Protein AF-A0A914MMH9-F1 (afdb_monomer)

Radius of gyration: 20.96 Å; Cα contacts (8 Å, |Δi|>4): 509; chains: 1; bounding box: 53×46×59 Å

Foldseek 3Di:
DEFFDFALQCVVVVQVVCVVLVNNDLLVAQAYEQQDQDRGRCHVLLVNVNHDYHYQVPLPPPCSCVVRVDDPQWDWDWFAKLHNTGIKIKGKDAPVRPPDPPADDVVLVPDPDRIFIEIETELLPAEPCCQVDQVVSNQSIPHLLRSLVVNVVDLVRHQWYRYNHYHIDGCVVVVPDPPGGPSDDHDDPVNDDPDDDPDDDDDDDDPDDDQDDDPPDRAAEDEFPFASVCNVVSQVVQVVVVHALCNHAEYEYPARDRGGNHCNSSNQQYFYHHPQKTDHRDPDIDRPSHDD

Solvent-accessible surface area (backbone atoms only — not comparable to full-atom values): 16706 Å² total; per-residue (Å²): 102,45,74,41,44,38,32,44,70,41,59,69,58,54,52,51,54,35,41,78,71,72,47,80,54,71,82,72,36,54,29,38,33,35,26,42,67,45,58,55,30,39,14,32,50,54,78,46,76,81,23,52,78,44,39,54,84,52,70,79,43,94,56,34,64,73,78,64,63,62,56,91,49,50,49,77,49,76,45,39,9,41,45,94,36,32,23,30,44,38,37,56,40,44,73,91,67,74,80,68,81,89,80,61,67,68,78,76,68,70,56,93,64,60,66,47,29,37,30,39,36,31,61,60,35,45,34,69,68,50,42,78,44,51,68,68,60,45,52,49,23,74,34,46,61,41,25,20,46,44,40,52,56,49,61,75,66,39,41,28,41,32,32,53,43,71,60,60,45,65,63,75,67,60,81,81,47,101,76,65,75,43,50,70,76,73,73,52,91,88,58,76,71,86,81,76,85,81,82,79,85,80,79,93,76,84,94,72,90,82,84,71,81,53,94,94,53,95,71,38,71,46,76,42,47,29,24,55,89,39,43,69,58,53,53,50,57,34,47,77,73,77,40,51,52,69,66,30,43,32,37,38,26,89,48,68,46,62,65,24,45,15,40,48,45,64,34,69,57,20,37,35,36,46,69,57,23,38,38,40,66,56,96,51,64,48,76,40,55,56,82,127

Nearest PDB structures (foldseek):
  4v0h-assembly1_C  TM=7.980E-01  e=1.382E-07  Homo sapiens
  4v0h-assembly4_D  TM=7.991E-01  e=3.978E-07  Homo sapiens
  1ztc-assembly1_C  TM=6.502E-01  e=2.721E-04  Thermotoga maritima
  6dn4-assembly1_A  TM=8.397E-01  e=1.643E-01  Cronobacter sakazakii
  3vqz-assembly1_A  TM=5.474E-01  e=1.367E-02  Serratia marcescens

Sequence (292 aa):
MIVDCASPFEKEQILKALQLNGVNDLSQITHLVITHWHIDHCGLINLFKNAKLITPENINLKDFNQIFEIPKNINFNKYSGHSCGDLIVCINLNKNNLNISGLVDKKYFLKEKENFNILICGDIFEFENDWLGEEIWKSSSLLPDRQSIARWLCWNKSDFIIPGHGPGFSILDKEYTSQGPVFGKIFFESDKIPISPQKSKIEIKELLQFNVSIKEKHLLSILNTGGIEQRNCLIKALNSENLSPSSINFVIISCSEEHFCGNLADFPTSTIFMCTDIAVPGPFYATFDHCV

Structure (mmCIF, N/CA/C/O backbone):
data_AF-A0A914MMH9-F1
#
_entry.id   AF-A0A914MMH9-F1
#
loop_
_atom_site.group_PDB
_atom_site.id
_atom_site.type_symbol
_atom_site.label_atom_id
_atom_site.label_alt_id
_atom_site.label_comp_id
_atom_site.label_asym_id
_atom_site.label_entity_id
_atom_site.label_seq_id
_atom_site.pdbx_PDB_ins_code
_atom_site.Cartn_x
_atom_site.Cartn_y
_atom_site.Cartn_z
_atom_site.occupancy
_atom_site.B_iso_or_equiv
_atom_site.auth_seq_id
_atom_site.auth_comp_id
_atom_site.auth_asym_id
_atom_site.auth_atom_id
_atom_site.pdbx_PDB_model_num
ATOM 1 N N . MET A 1 1 ? -3.178 13.243 0.408 1.00 91.62 1 MET A N 1
ATOM 2 C CA . MET A 1 1 ? -2.495 12.018 0.867 1.00 91.62 1 MET A CA 1
ATOM 3 C C . MET A 1 1 ? -3.220 10.848 0.245 1.00 91.62 1 MET A C 1
ATOM 5 O O . MET A 1 1 ? -4.443 10.896 0.195 1.00 91.62 1 MET A O 1
ATOM 9 N N . ILE A 1 2 ? -2.480 9.861 -0.237 1.00 95.12 2 ILE A N 1
ATOM 10 C CA . ILE A 1 2 ? -3.001 8.560 -0.654 1.00 95.12 2 ILE A CA 1
ATOM 11 C C . ILE A 1 2 ? -2.350 7.487 0.229 1.00 95.12 2 ILE A C 1
ATOM 13 O O . ILE A 1 2 ? -1.221 7.686 0.686 1.00 95.12 2 ILE A O 1
ATOM 17 N N . VAL A 1 3 ? -3.082 6.418 0.529 1.00 97.25 3 VAL A N 1
ATOM 18 C CA . VAL A 1 3 ? -2.605 5.275 1.316 1.00 97.25 3 VAL A CA 1
ATOM 19 C C . VAL A 1 3 ? -2.716 4.051 0.424 1.00 97.25 3 VAL A C 1
ATOM 21 O O . VAL A 1 3 ? -3.794 3.802 -0.110 1.00 97.25 3 VAL A O 1
ATOM 24 N N . ASP A 1 4 ? -1.592 3.366 0.252 1.00 97.19 4 ASP A N 1
ATOM 25 C CA . ASP A 1 4 ? -1.331 2.338 -0.747 1.00 97.19 4 ASP A CA 1
ATOM 26 C C . ASP A 1 4 ? -1.560 2.814 -2.188 1.00 97.19 4 ASP A C 1
ATOM 28 O O . ASP A 1 4 ? -2.003 3.936 -2.462 1.00 97.19 4 ASP A O 1
ATOM 32 N N . CYS A 1 5 ? -1.135 1.997 -3.146 1.00 94.94 5 CYS A N 1
ATOM 33 C CA . CYS A 1 5 ? -1.135 2.373 -4.553 1.00 94.94 5 CYS A CA 1
ATOM 34 C C . CYS A 1 5 ? -1.420 1.221 -5.518 1.00 94.94 5 CYS A C 1
ATOM 36 O O . CYS A 1 5 ? -1.030 1.323 -6.676 1.00 94.94 5 CYS A O 1
ATOM 38 N N . ALA A 1 6 ? -2.163 0.202 -5.082 1.00 92.44 6 ALA A N 1
ATOM 39 C CA . ALA A 1 6 ? -2.617 -0.912 -5.919 1.00 92.44 6 ALA A CA 1
ATOM 40 C C . ALA A 1 6 ? -1.467 -1.731 -6.544 1.00 92.44 6 ALA A C 1
ATOM 42 O O . ALA A 1 6 ? -0.278 -1.453 -6.342 1.00 92.44 6 ALA A O 1
ATOM 43 N N . SER A 1 7 ? -1.821 -2.746 -7.333 1.00 92.69 7 SER A N 1
ATOM 44 C CA . SER A 1 7 ? -0.844 -3.547 -8.068 1.00 92.69 7 SER A CA 1
ATOM 45 C C . SER A 1 7 ? -0.256 -2.797 -9.278 1.00 92.69 7 SER A C 1
ATOM 47 O O . SER A 1 7 ? -0.863 -1.850 -9.797 1.00 92.69 7 SER A O 1
ATOM 49 N N . PRO A 1 8 ? 0.895 -3.243 -9.826 1.00 93.50 8 PRO A N 1
ATOM 50 C CA . PRO A 1 8 ? 1.538 -2.610 -10.984 1.00 93.50 8 PRO A CA 1
ATOM 51 C C . PRO A 1 8 ? 0.660 -2.542 -12.244 1.00 93.50 8 PRO A C 1
ATOM 53 O O . PRO A 1 8 ? 0.941 -1.761 -13.156 1.00 93.50 8 PRO A O 1
ATOM 56 N N . PHE A 1 9 ? -0.399 -3.355 -12.309 1.00 93.69 9 PHE A N 1
ATOM 57 C CA . PHE A 1 9 ? -1.292 -3.478 -13.462 1.00 93.69 9 PHE A CA 1
ATOM 58 C C . PHE A 1 9 ? -2.604 -2.696 -13.307 1.00 93.69 9 PHE A C 1
ATOM 60 O O . PHE A 1 9 ? -3.434 -2.708 -14.217 1.00 93.69 9 PHE A O 1
ATOM 67 N N . GLU A 1 10 ? -2.783 -1.968 -12.200 1.00 92.25 10 GLU A N 1
ATOM 68 C CA . GLU A 1 10 ? -4.038 -1.282 -11.857 1.00 92.25 10 GLU A CA 1
ATOM 69 C C . GLU A 1 10 ? -3.990 0.242 -12.020 1.00 92.25 10 GLU A C 1
ATOM 71 O O . GLU A 1 10 ? -4.773 1.001 -11.437 1.00 92.25 10 GLU A O 1
ATOM 76 N N . LYS A 1 11 ? -3.066 0.718 -12.857 1.00 93.50 11 LYS A N 1
ATOM 77 C CA . LYS A 1 11 ? -2.853 2.148 -13.094 1.00 93.50 11 LYS A CA 1
ATOM 78 C C . LYS A 1 11 ? -4.119 2.878 -13.545 1.00 93.50 11 LYS A C 1
ATOM 80 O O . LYS A 1 11 ? -4.405 3.973 -13.068 1.00 93.50 11 LYS A O 1
ATOM 85 N N . GLU A 1 12 ? -4.885 2.305 -14.464 1.00 9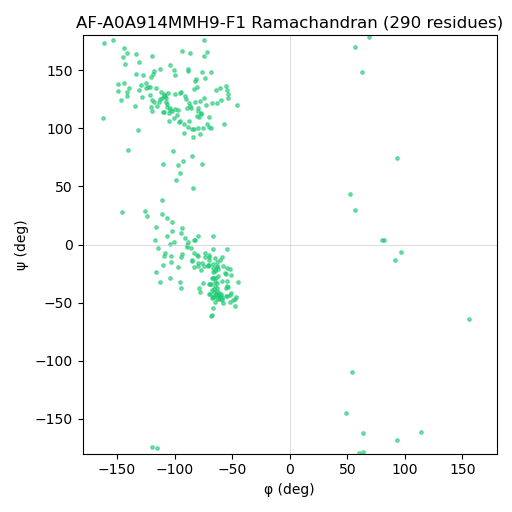3.50 12 GLU A N 1
ATOM 86 C CA . GLU A 1 12 ? -6.085 2.973 -14.981 1.00 93.50 12 GLU A CA 1
ATOM 87 C C . GLU A 1 12 ? -7.200 3.035 -13.924 1.00 93.50 12 GLU A C 1
ATOM 89 O O . GLU A 1 12 ? -7.938 4.018 -13.841 1.00 93.50 12 GLU A O 1
ATOM 94 N N . GLN A 1 13 ? -7.292 2.017 -13.067 1.00 92.44 13 GLN A N 1
ATOM 95 C CA . GLN A 1 13 ? -8.252 1.923 -11.973 1.00 92.44 13 GLN A CA 1
ATOM 96 C C . GLN A 1 13 ? -7.983 3.012 -10.933 1.00 92.44 13 GLN A C 1
ATOM 98 O O . GLN A 1 13 ? -8.903 3.763 -10.596 1.00 92.44 13 GLN A O 1
ATOM 103 N N . ILE A 1 14 ? -6.729 3.156 -10.482 1.00 93.44 14 ILE A N 1
ATOM 104 C CA . ILE A 1 14 ? -6.368 4.184 -9.497 1.00 93.44 14 ILE A CA 1
ATOM 105 C C . ILE A 1 14 ? -6.544 5.596 -10.070 1.00 93.44 14 ILE A C 1
ATOM 107 O O . ILE A 1 14 ? -7.099 6.463 -9.397 1.00 93.44 14 ILE A O 1
ATOM 111 N N . LEU A 1 15 ? -6.171 5.830 -11.336 1.00 95.19 15 LEU A N 1
ATOM 112 C CA . LEU A 1 15 ? -6.350 7.131 -11.992 1.00 95.19 15 LEU A CA 1
ATOM 113 C C . LEU A 1 15 ? -7.829 7.506 -12.116 1.00 95.19 15 LEU A C 1
ATOM 115 O O . LEU A 1 15 ? -8.215 8.634 -11.804 1.00 95.19 15 LEU A O 1
ATOM 119 N N . LYS A 1 16 ? -8.677 6.550 -12.504 1.00 94.62 16 LYS A N 1
ATOM 120 C CA . LYS A 1 16 ? -10.126 6.750 -12.567 1.00 94.62 16 LYS A CA 1
ATOM 121 C C . LYS A 1 16 ? -10.719 7.025 -11.183 1.00 94.62 16 LYS A C 1
ATOM 123 O O . LYS A 1 16 ? -11.559 7.914 -11.052 1.00 94.62 16 LYS A O 1
ATOM 128 N N . ALA A 1 17 ? -10.290 6.296 -10.152 1.00 91.31 17 ALA A N 1
ATOM 129 C CA . ALA A 1 17 ? -10.750 6.507 -8.781 1.00 91.31 17 ALA A CA 1
ATOM 130 C C . ALA A 1 17 ? -10.359 7.898 -8.253 1.00 91.31 17 ALA A C 1
ATOM 132 O O . ALA A 1 17 ? -11.191 8.587 -7.660 1.00 91.31 17 ALA A O 1
ATOM 133 N N . LEU A 1 18 ? -9.132 8.348 -8.524 1.00 93.00 18 LEU A N 1
ATOM 134 C CA . LEU A 1 18 ? -8.667 9.695 -8.185 1.00 93.00 18 LEU A CA 1
ATOM 135 C C . LEU A 1 18 ? -9.500 10.771 -8.889 1.00 93.00 18 LEU A C 1
ATOM 137 O O . LEU A 1 18 ? -9.995 11.689 -8.231 1.00 93.00 18 LEU A O 1
ATOM 141 N N . GLN A 1 19 ? -9.746 10.611 -10.191 1.00 92.50 19 GLN A N 1
ATOM 142 C CA . GLN A 1 19 ? -10.566 11.540 -10.967 1.00 92.50 19 GLN A CA 1
ATOM 143 C C . GLN A 1 19 ? -11.998 11.644 -10.422 1.00 92.50 19 GLN A C 1
ATOM 145 O O . GLN A 1 19 ? -12.522 12.749 -10.271 1.00 92.50 19 GLN A O 1
ATOM 150 N N . LEU A 1 20 ? -12.626 10.511 -10.085 1.00 90.44 20 LEU A N 1
ATOM 151 C CA . LEU A 1 20 ? -13.968 10.475 -9.486 1.00 90.44 20 LEU A CA 1
ATOM 152 C C . LEU A 1 20 ? -14.029 11.182 -8.125 1.00 90.44 20 LEU A C 1
ATOM 154 O O . LEU A 1 20 ? -15.077 11.708 -7.756 1.00 90.44 20 LEU A O 1
ATOM 158 N N . ASN A 1 21 ? -12.906 11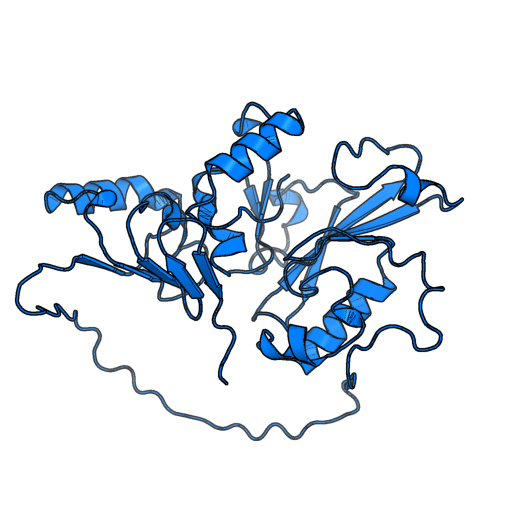.242 -7.410 1.00 86.50 21 ASN A N 1
ATOM 159 C CA . ASN A 1 21 ? -12.757 11.972 -6.152 1.00 86.50 21 ASN A CA 1
ATOM 160 C C . ASN A 1 21 ? -12.224 13.407 -6.342 1.00 86.50 21 ASN A C 1
ATOM 162 O O . ASN A 1 21 ? -11.827 14.056 -5.376 1.00 86.50 21 ASN A O 1
ATOM 166 N N . GLY A 1 22 ? -12.228 13.926 -7.575 1.00 89.88 22 GLY A N 1
ATOM 167 C CA . GLY A 1 22 ? -11.852 15.306 -7.892 1.00 89.88 22 GLY A CA 1
ATOM 168 C C . GLY A 1 22 ? -10.347 15.561 -8.015 1.00 89.88 22 GLY A C 1
ATOM 169 O O . GLY A 1 22 ? -9.950 16.702 -8.259 1.00 89.88 22 GLY A O 1
ATOM 170 N N . VAL A 1 23 ? -9.508 14.529 -7.901 1.00 91.62 23 VAL A N 1
ATOM 171 C CA . VAL A 1 23 ? -8.050 14.625 -8.059 1.00 91.62 23 VAL A CA 1
ATOM 172 C C . VAL A 1 23 ? -7.694 14.353 -9.520 1.00 91.62 23 VAL A C 1
ATOM 174 O O . VAL A 1 23 ? -7.586 13.207 -9.947 1.00 91.62 23 VAL A O 1
ATOM 177 N N . ASN A 1 24 ? -7.542 15.422 -10.305 1.00 90.38 24 ASN A N 1
ATOM 178 C CA . ASN A 1 24 ? -7.218 15.337 -11.738 1.00 90.38 24 ASN A CA 1
ATOM 179 C C . ASN A 1 24 ? -5.717 15.501 -12.028 1.00 90.38 24 ASN A C 1
ATOM 181 O O . ASN A 1 24 ? -5.253 15.121 -13.099 1.00 90.38 24 ASN A O 1
ATOM 185 N N . ASP A 1 25 ? -4.964 16.078 -11.089 1.00 93.69 25 ASP A N 1
ATOM 186 C CA . ASP A 1 25 ? -3.519 16.270 -11.192 1.00 93.69 25 ASP A CA 1
ATOM 187 C C . ASP A 1 25 ? -2.829 15.537 -10.037 1.00 93.69 25 ASP A C 1
ATOM 189 O O . ASP A 1 25 ? -3.032 15.861 -8.866 1.00 93.69 25 ASP A O 1
ATOM 193 N N . LEU A 1 26 ? -1.987 14.556 -10.370 1.00 94.12 26 LEU A N 1
ATOM 194 C CA . LEU A 1 26 ? -1.235 13.772 -9.389 1.00 94.12 26 LEU A CA 1
ATOM 195 C C . LEU A 1 26 ? -0.262 14.621 -8.566 1.00 94.12 26 LEU A C 1
ATOM 197 O O . LEU A 1 26 ? 0.096 14.217 -7.464 1.00 94.12 26 LEU A O 1
ATOM 201 N N . SER A 1 27 ? 0.138 15.805 -9.046 1.00 93.06 27 SER A N 1
ATOM 202 C CA . SER A 1 27 ? 0.972 16.735 -8.275 1.00 93.06 27 SER A CA 1
ATOM 203 C C . SER A 1 27 ? 0.284 17.241 -6.997 1.00 93.06 27 SER A C 1
ATOM 205 O O . SER A 1 27 ? 0.958 17.661 -6.058 1.00 93.06 27 SER A O 1
ATOM 207 N N . GLN A 1 28 ? -1.049 17.140 -6.920 1.00 92.50 28 GLN A N 1
ATOM 208 C CA . GLN A 1 28 ? -1.833 17.461 -5.724 1.00 92.50 28 GLN A CA 1
ATOM 209 C C . GLN A 1 28 ? -1.638 16.434 -4.598 1.00 92.50 28 GLN A C 1
ATOM 211 O O . GLN A 1 28 ? -1.939 16.710 -3.433 1.00 92.50 28 GLN A O 1
ATOM 216 N N . ILE A 1 29 ? -1.141 15.237 -4.920 1.00 94.75 29 ILE A N 1
ATOM 217 C CA . ILE A 1 29 ? -0.848 14.197 -3.939 1.00 94.75 29 ILE A CA 1
ATOM 218 C C . ILE A 1 29 ? 0.527 14.483 -3.344 1.00 94.75 29 ILE A C 1
ATOM 220 O O . ILE A 1 29 ? 1.565 14.172 -3.913 1.00 94.75 29 ILE A O 1
ATOM 224 N N . THR A 1 30 ? 0.516 15.082 -2.158 1.00 95.25 30 THR A N 1
ATOM 225 C CA . THR A 1 30 ? 1.734 15.482 -1.440 1.00 95.25 30 THR A CA 1
ATOM 226 C C . THR A 1 30 ? 2.377 14.357 -0.631 1.00 95.25 30 THR A C 1
ATOM 228 O O . THR A 1 30 ? 3.548 14.454 -0.281 1.00 95.25 30 THR A O 1
ATOM 231 N N . HIS A 1 31 ? 1.618 13.302 -0.321 1.00 96.75 31 HIS A N 1
ATOM 232 C CA . HIS A 1 31 ? 2.040 12.189 0.532 1.00 96.75 31 HIS A CA 1
ATOM 233 C C . HIS A 1 31 ? 1.499 10.875 -0.017 1.00 96.75 31 HIS A C 1
ATOM 235 O O . HIS A 1 31 ? 0.292 10.790 -0.276 1.00 96.75 31 HIS A O 1
ATOM 241 N N . LEU A 1 32 ? 2.381 9.888 -0.133 1.00 97.31 32 LEU A N 1
ATOM 242 C CA . LEU A 1 32 ? 2.065 8.489 -0.392 1.00 97.31 32 LEU A CA 1
ATOM 243 C C . LEU A 1 32 ? 2.452 7.711 0.861 1.00 97.31 32 LEU A C 1
ATOM 245 O O . LEU A 1 32 ? 3.591 7.790 1.311 1.00 97.31 32 LEU A O 1
ATOM 249 N N . VAL A 1 33 ? 1.497 7.001 1.440 1.00 98.00 33 VAL A N 1
ATOM 250 C CA . VAL A 1 33 ? 1.735 6.103 2.567 1.00 98.00 33 VAL A CA 1
ATOM 251 C C . VAL A 1 33 ? 1.679 4.683 2.035 1.00 98.00 33 VAL A C 1
ATOM 253 O O . VAL A 1 33 ? 0.714 4.359 1.360 1.00 98.00 33 VAL A O 1
ATOM 256 N N . ILE A 1 34 ? 2.669 3.855 2.343 1.00 97.69 34 ILE A N 1
ATOM 257 C CA . ILE A 1 34 ? 2.631 2.416 2.066 1.00 97.69 34 ILE A CA 1
ATOM 258 C C . ILE A 1 34 ? 2.423 1.707 3.399 1.00 97.69 34 ILE A C 1
ATOM 260 O O . ILE A 1 34 ? 3.225 1.883 4.320 1.00 97.69 34 ILE A O 1
ATOM 264 N N . THR A 1 35 ? 1.315 0.978 3.530 1.00 97.69 35 THR A N 1
ATOM 265 C CA . THR A 1 35 ? 0.953 0.278 4.766 1.00 97.69 35 THR A CA 1
ATOM 266 C C . THR A 1 35 ? 1.948 -0.836 5.052 1.00 97.69 35 THR A C 1
ATOM 268 O O . THR A 1 35 ? 2.443 -0.948 6.172 1.00 97.69 35 THR A O 1
ATOM 271 N N . HIS A 1 36 ? 2.285 -1.607 4.026 1.00 95.19 36 HIS A N 1
ATOM 272 C CA . HIS A 1 36 ? 3.274 -2.672 4.046 1.00 95.19 36 HIS A CA 1
ATOM 273 C C . HIS A 1 36 ? 3.712 -3.001 2.610 1.00 95.19 36 HIS A C 1
ATOM 275 O O . HIS A 1 36 ? 3.179 -2.462 1.639 1.00 95.19 36 HIS A O 1
ATOM 281 N N . TRP A 1 37 ? 4.718 -3.858 2.471 1.00 93.81 37 TRP A N 1
ATOM 282 C CA . TRP A 1 37 ? 5.399 -4.095 1.200 1.00 93.81 37 TRP A CA 1
ATOM 283 C C . TRP A 1 37 ? 4.911 -5.342 0.458 1.00 93.81 37 TRP A C 1
ATOM 285 O O . TRP A 1 37 ? 5.728 -6.187 0.096 1.00 93.81 37 TRP A O 1
ATOM 295 N N . HIS A 1 38 ? 3.609 -5.434 0.199 1.00 92.62 38 HIS A N 1
ATOM 296 C CA . HIS A 1 38 ? 3.066 -6.388 -0.773 1.00 92.62 38 HIS A CA 1
ATOM 297 C C . HIS A 1 38 ? 2.756 -5.712 -2.104 1.00 92.62 38 HIS A C 1
ATOM 299 O O . HIS A 1 38 ? 2.507 -4.501 -2.180 1.00 92.62 38 HIS A O 1
ATOM 305 N N . ILE A 1 39 ? 2.854 -6.491 -3.180 1.00 92.25 39 ILE A N 1
ATOM 306 C CA . ILE A 1 39 ? 2.866 -5.991 -4.561 1.00 92.25 39 ILE A CA 1
ATOM 307 C C . ILE A 1 39 ? 1.616 -5.187 -4.933 1.00 92.25 39 ILE A C 1
ATOM 309 O O . ILE A 1 39 ? 1.685 -4.260 -5.738 1.00 92.25 39 ILE A O 1
ATOM 313 N N . ASP A 1 40 ? 0.485 -5.531 -4.344 1.00 92.50 40 ASP A N 1
ATOM 314 C CA . ASP A 1 40 ? -0.831 -4.923 -4.489 1.00 92.50 40 ASP A CA 1
ATOM 315 C C . ASP A 1 40 ? -1.049 -3.690 -3.601 1.00 92.50 40 ASP A C 1
ATOM 317 O O . ASP A 1 40 ? -2.001 -2.944 -3.807 1.00 92.50 40 ASP A O 1
ATOM 321 N N . HIS A 1 41 ? -0.117 -3.384 -2.701 1.00 94.44 41 HIS A N 1
ATOM 322 C CA . HIS A 1 41 ? -0.111 -2.145 -1.919 1.00 94.44 41 HIS A CA 1
ATOM 323 C C . HIS A 1 41 ? 0.923 -1.143 -2.441 1.00 94.44 41 HIS A C 1
ATOM 325 O O . HIS A 1 41 ? 0.729 0.072 -2.336 1.00 94.44 41 HIS A O 1
ATOM 331 N N . CYS A 1 42 ? 2.008 -1.626 -3.050 1.00 95.12 42 CYS A N 1
ATOM 332 C CA . CYS A 1 42 ? 3.165 -0.820 -3.440 1.00 95.12 42 CYS A CA 1
ATOM 333 C C . CYS A 1 42 ? 3.433 -0.779 -4.960 1.00 95.12 42 CYS A C 1
ATOM 335 O O . CYS A 1 42 ? 4.432 -0.212 -5.412 1.00 95.12 42 CYS A O 1
ATOM 337 N N . GLY A 1 43 ? 2.574 -1.390 -5.773 1.00 94.12 43 GLY A N 1
ATOM 338 C CA . GLY A 1 43 ? 2.845 -1.670 -7.180 1.00 94.12 43 GLY A CA 1
ATOM 339 C C . GLY A 1 43 ? 2.986 -0.446 -8.086 1.00 94.12 43 GLY A C 1
ATOM 340 O O . GLY A 1 43 ? 3.728 -0.496 -9.072 1.00 94.12 43 GLY A O 1
ATOM 341 N N . LEU A 1 44 ? 2.318 0.664 -7.753 1.00 95.88 44 LEU A N 1
ATOM 342 C CA . LEU A 1 44 ? 2.342 1.912 -8.530 1.00 95.88 44 LEU A CA 1
ATOM 343 C C . LEU A 1 44 ? 3.082 3.055 -7.827 1.00 95.88 44 LEU A C 1
ATOM 345 O O . LEU A 1 44 ? 2.798 4.224 -8.097 1.00 95.88 44 LEU A O 1
ATOM 349 N N . ILE A 1 45 ? 4.043 2.765 -6.947 1.00 95.50 45 ILE A N 1
ATOM 350 C CA . ILE A 1 45 ? 4.802 3.804 -6.231 1.00 95.50 45 ILE A CA 1
ATOM 351 C C . ILE A 1 45 ? 5.388 4.864 -7.192 1.00 95.50 45 ILE A C 1
ATOM 353 O O . ILE A 1 45 ? 5.281 6.066 -6.928 1.00 95.50 45 ILE A O 1
ATOM 357 N N . ASN A 1 46 ? 5.938 4.461 -8.347 1.00 94.38 46 ASN A N 1
ATOM 358 C CA . ASN A 1 46 ? 6.501 5.390 -9.343 1.00 94.38 46 ASN A CA 1
ATOM 359 C C . ASN A 1 46 ? 5.482 6.367 -9.959 1.00 94.38 46 ASN A C 1
ATOM 361 O O . ASN A 1 46 ? 5.886 7.366 -10.564 1.00 94.38 46 ASN A O 1
ATOM 365 N N . LEU A 1 47 ? 4.176 6.125 -9.808 1.00 95.50 47 LEU A N 1
ATOM 366 C CA . LEU A 1 47 ? 3.130 7.042 -10.257 1.00 95.50 47 LEU A CA 1
ATOM 367 C C . LEU A 1 47 ? 3.124 8.344 -9.435 1.00 95.50 47 LEU A C 1
ATOM 369 O O . LEU A 1 47 ? 2.794 9.404 -9.969 1.00 95.50 47 LEU A O 1
ATOM 373 N N . PHE A 1 48 ? 3.553 8.288 -8.170 1.00 95.38 48 PHE A N 1
ATOM 374 C CA . PHE A 1 48 ? 3.485 9.392 -7.205 1.00 95.38 48 PHE A CA 1
ATOM 375 C C . PHE A 1 48 ? 4.862 9.964 -6.846 1.00 95.38 48 PHE A C 1
ATOM 377 O O . PHE A 1 48 ? 5.101 10.363 -5.713 1.00 95.38 48 PHE A O 1
ATOM 384 N N . LYS A 1 49 ? 5.770 10.069 -7.821 1.00 90.62 49 LYS A N 1
ATOM 385 C CA . LYS A 1 49 ? 7.167 10.528 -7.646 1.00 90.62 49 LYS A CA 1
ATOM 386 C C . LYS A 1 49 ? 7.381 11.863 -6.907 1.00 90.62 49 LYS A C 1
ATOM 388 O O . LYS A 1 49 ? 8.479 12.130 -6.446 1.00 90.62 49 LYS A O 1
ATOM 393 N N . ASN A 1 50 ? 6.369 12.730 -6.851 1.00 91.75 50 ASN A N 1
ATOM 394 C CA . ASN A 1 50 ? 6.463 14.028 -6.171 1.00 91.75 50 ASN A CA 1
ATOM 395 C C . ASN A 1 50 ? 5.964 13.972 -4.716 1.00 91.75 50 ASN A C 1
ATOM 397 O O . ASN A 1 50 ? 6.076 14.961 -3.992 1.00 91.75 50 ASN A O 1
ATOM 401 N N . ALA A 1 51 ? 5.361 12.856 -4.305 1.00 95.50 51 ALA A N 1
ATOM 402 C CA . ALA A 1 51 ? 4.811 12.683 -2.975 1.00 95.50 51 ALA A CA 1
ATOM 403 C C . ALA A 1 51 ? 5.916 12.287 -1.988 1.00 95.50 51 ALA A C 1
ATOM 405 O O . ALA A 1 51 ? 6.779 11.469 -2.301 1.00 95.50 51 ALA A O 1
ATOM 406 N N . LYS A 1 52 ? 5.865 12.820 -0.764 1.00 95.38 52 LYS A N 1
ATOM 407 C CA . LYS A 1 52 ? 6.703 12.327 0.333 1.00 95.38 52 LYS A CA 1
ATOM 408 C C . LYS A 1 52 ? 6.240 10.911 0.697 1.00 95.38 52 LYS A C 1
ATOM 410 O O . LYS A 1 52 ? 5.068 10.722 1.032 1.00 95.38 52 LYS A O 1
ATOM 415 N N . LEU A 1 53 ? 7.147 9.941 0.620 1.00 95.50 53 LEU A N 1
ATOM 416 C CA . LEU A 1 53 ? 6.854 8.532 0.870 1.00 95.50 53 LEU A CA 1
ATOM 417 C C . LEU A 1 53 ? 6.983 8.193 2.363 1.00 95.50 53 LEU A C 1
ATOM 419 O O . LEU A 1 53 ? 8.048 8.343 2.960 1.00 95.50 53 LEU A O 1
ATOM 423 N N . ILE A 1 54 ? 5.891 7.739 2.971 1.00 97.12 54 ILE A N 1
ATOM 424 C CA . ILE A 1 54 ? 5.810 7.330 4.377 1.00 97.12 54 ILE A CA 1
ATOM 425 C C . ILE A 1 54 ? 5.659 5.816 4.421 1.00 97.12 54 ILE A C 1
ATOM 427 O O . ILE A 1 54 ? 4.771 5.264 3.773 1.00 97.12 54 ILE A O 1
ATOM 431 N N . THR A 1 55 ? 6.508 5.154 5.197 1.00 95.81 55 THR A N 1
ATOM 432 C CA . THR A 1 55 ? 6.589 3.691 5.243 1.00 95.81 55 THR A CA 1
ATOM 433 C C . THR A 1 55 ? 6.818 3.224 6.681 1.00 95.81 55 THR A C 1
ATOM 435 O O . THR A 1 55 ? 7.209 4.028 7.540 1.00 95.81 55 THR A O 1
ATOM 438 N N . PRO A 1 56 ? 6.625 1.930 6.988 1.00 94.25 56 PRO A N 1
ATOM 439 C CA . PRO A 1 56 ? 6.901 1.391 8.317 1.00 94.25 56 PRO A CA 1
ATOM 440 C C . PRO A 1 56 ? 8.337 1.660 8.803 1.00 94.25 56 PRO A C 1
ATOM 442 O O . PRO A 1 56 ? 8.595 1.665 10.010 1.00 94.25 56 PRO A O 1
ATOM 445 N N . GLU A 1 57 ? 9.300 1.852 7.905 1.00 91.12 57 GLU A N 1
ATOM 446 C CA . GLU A 1 57 ? 10.712 2.073 8.230 1.00 91.12 57 GLU A CA 1
ATOM 447 C C . GLU A 1 57 ? 10.975 3.491 8.752 1.00 91.12 57 GLU A C 1
ATOM 449 O O . GLU A 1 57 ? 11.838 3.680 9.612 1.00 91.12 57 GLU A O 1
ATOM 454 N N . ASN A 1 58 ? 10.227 4.488 8.270 1.00 93.88 58 ASN A N 1
ATOM 455 C CA . ASN A 1 58 ? 10.561 5.893 8.493 1.00 93.88 58 ASN A CA 1
ATOM 456 C C . ASN A 1 58 ? 9.717 6.600 9.568 1.00 93.88 58 ASN A C 1
ATOM 458 O O . ASN A 1 58 ? 10.111 7.672 10.031 1.00 93.88 58 ASN A O 1
ATOM 462 N N . ILE A 1 59 ? 8.635 5.991 10.068 1.00 92.69 59 ILE A N 1
ATOM 463 C CA . ILE A 1 59 ? 7.780 6.653 11.072 1.00 92.69 59 ILE A CA 1
ATOM 464 C C . ILE A 1 59 ? 8.443 6.900 12.435 1.00 92.69 59 ILE A C 1
ATOM 466 O O . ILE A 1 59 ? 7.993 7.751 13.197 1.00 92.69 59 ILE A O 1
ATOM 470 N N . ASN A 1 60 ? 9.517 6.172 12.752 1.00 89.81 60 ASN A N 1
ATOM 471 C CA . ASN A 1 60 ? 10.245 6.306 14.019 1.00 89.81 60 ASN A CA 1
ATOM 472 C C . ASN A 1 60 ? 11.399 7.322 13.945 1.00 89.81 60 ASN A C 1
ATOM 474 O O . ASN A 1 60 ? 12.177 7.447 14.895 1.00 89.81 60 ASN A O 1
ATOM 478 N N . LEU A 1 61 ? 11.549 8.037 12.824 1.00 90.25 61 LEU A N 1
ATOM 479 C CA . LEU A 1 61 ? 12.522 9.119 12.713 1.00 90.25 61 LEU A CA 1
ATOM 480 C C . LEU A 1 61 ? 12.207 10.212 13.744 1.00 90.25 61 LEU A C 1
ATOM 482 O O . LEU A 1 61 ? 11.064 10.641 13.881 1.00 90.25 61 LEU A O 1
ATOM 486 N N . LYS A 1 62 ? 13.236 10.703 14.448 1.00 88.31 62 LYS A N 1
ATOM 487 C CA . LYS A 1 62 ? 13.071 11.733 15.495 1.00 88.31 62 LYS A CA 1
ATOM 488 C C . LYS A 1 62 ? 12.354 12.984 14.982 1.00 88.31 62 LYS A C 1
ATOM 490 O O . LYS A 1 62 ? 11.511 13.531 15.684 1.00 88.31 62 LYS A O 1
ATOM 495 N N . ASP A 1 63 ? 12.647 13.367 13.743 1.00 89.31 63 ASP A N 1
ATOM 496 C CA . ASP A 1 63 ? 12.112 14.569 13.107 1.00 89.31 63 ASP A CA 1
ATOM 497 C C . ASP A 1 63 ? 10.973 14.251 12.121 1.00 89.31 63 ASP A C 1
ATOM 499 O O . ASP A 1 63 ? 10.654 15.074 11.266 1.00 89.31 63 ASP A O 1
ATOM 503 N N . PHE A 1 64 ? 10.339 13.072 12.221 1.00 91.50 64 PHE A N 1
ATOM 504 C CA . PHE A 1 64 ? 9.300 12.606 11.289 1.00 91.50 64 PHE A CA 1
ATOM 505 C C . PHE A 1 64 ? 8.227 13.672 11.017 1.00 91.50 64 PHE A C 1
ATOM 507 O O . PHE A 1 64 ? 8.002 14.055 9.872 1.00 91.50 64 PHE A O 1
ATOM 514 N N . ASN A 1 65 ? 7.622 14.240 12.064 1.00 87.12 65 ASN A N 1
ATOM 515 C CA . ASN A 1 65 ? 6.572 15.252 11.899 1.00 87.12 65 ASN A CA 1
ATOM 516 C C . ASN A 1 65 ? 7.066 16.542 11.224 1.00 87.12 65 ASN A C 1
ATOM 518 O O . ASN A 1 65 ? 6.285 17.212 10.554 1.00 87.12 65 ASN A O 1
ATOM 522 N N . GLN A 1 66 ? 8.344 16.893 11.386 1.00 86.75 66 GLN A N 1
ATOM 523 C CA . GLN A 1 66 ? 8.941 18.063 10.744 1.00 86.75 66 GLN A CA 1
ATOM 524 C C . GLN A 1 66 ? 9.272 17.789 9.273 1.00 86.75 66 GLN A C 1
ATOM 526 O O . GLN A 1 66 ? 9.039 18.646 8.429 1.00 86.75 66 GLN A O 1
ATOM 531 N N . ILE A 1 67 ? 9.788 16.597 8.965 1.00 90.31 67 ILE A N 1
ATOM 532 C CA . ILE A 1 67 ? 10.142 16.175 7.604 1.00 90.31 67 ILE A CA 1
ATOM 533 C C . ILE A 1 67 ? 8.881 16.017 6.751 1.00 90.31 67 ILE A C 1
ATOM 535 O O . ILE A 1 67 ? 8.813 16.500 5.617 1.00 90.31 67 ILE A O 1
ATOM 539 N N . PHE A 1 68 ? 7.869 15.349 7.302 1.00 93.75 68 PHE A N 1
ATOM 540 C CA . PHE A 1 68 ? 6.663 14.985 6.574 1.00 93.75 68 PHE A CA 1
ATOM 541 C C . PHE A 1 68 ? 5.520 15.989 6.740 1.00 93.75 68 PHE A C 1
ATOM 543 O O . PHE A 1 68 ? 4.584 15.927 5.969 1.00 93.75 68 PHE A O 1
ATOM 550 N N . GLU A 1 69 ? 5.582 16.959 7.658 1.00 93.88 69 GLU A N 1
ATOM 551 C CA . GLU A 1 69 ? 4.544 18.004 7.795 1.00 93.88 69 GLU A CA 1
ATOM 552 C C . GLU A 1 69 ? 3.116 17.422 7.914 1.00 93.88 69 GLU A C 1
ATOM 554 O O . GLU A 1 69 ? 2.160 17.883 7.285 1.00 93.88 69 GLU A O 1
ATOM 559 N N . ILE A 1 70 ? 2.973 16.365 8.717 1.00 91.62 70 ILE A N 1
ATOM 560 C CA . ILE A 1 70 ? 1.724 15.610 8.849 1.00 91.62 70 ILE A CA 1
ATOM 561 C C . ILE A 1 70 ? 0.610 16.485 9.453 1.00 91.62 70 ILE A C 1
ATOM 563 O O . ILE A 1 70 ? 0.830 17.143 10.477 1.00 91.62 70 ILE A O 1
ATOM 567 N N . PRO A 1 71 ? -0.612 16.484 8.876 1.00 88.75 71 PRO A N 1
ATOM 568 C CA . PRO A 1 71 ? -1.758 17.158 9.478 1.00 88.75 71 PRO A CA 1
ATOM 569 C C . PRO A 1 71 ? -2.009 16.679 10.911 1.00 88.75 71 PRO A C 1
ATOM 571 O O . PRO A 1 71 ? -2.022 15.483 11.170 1.00 88.75 71 PRO A O 1
ATOM 574 N N . LYS A 1 72 ? -2.291 17.598 11.843 1.00 89.12 72 LYS A N 1
ATOM 575 C CA . LYS A 1 72 ? -2.447 17.289 13.285 1.00 89.12 72 LYS A CA 1
ATOM 576 C C . LYS A 1 72 ? -3.497 16.221 13.607 1.00 89.12 72 LYS A C 1
ATOM 578 O O . LYS A 1 72 ? -3.463 15.628 14.680 1.00 89.12 72 LYS A O 1
ATOM 583 N N . ASN A 1 73 ? -4.472 16.043 12.724 1.00 89.50 73 ASN A N 1
ATOM 584 C CA . ASN A 1 73 ? -5.552 15.083 12.890 1.00 89.50 73 ASN A CA 1
ATOM 585 C C . ASN A 1 73 ? -5.218 13.697 12.309 1.00 89.50 73 ASN A C 1
ATOM 587 O O . ASN A 1 73 ? -6.050 12.798 12.393 1.00 89.50 73 ASN A O 1
ATOM 591 N N . ILE A 1 74 ? -4.028 13.524 11.731 1.00 92.81 74 ILE A N 1
ATOM 592 C CA . ILE A 1 74 ? -3.508 12.258 11.224 1.00 92.81 74 ILE A CA 1
ATOM 593 C C . ILE A 1 74 ? -2.338 11.834 12.108 1.00 92.81 74 ILE A C 1
ATOM 595 O O . ILE A 1 74 ? -1.438 12.618 12.390 1.00 92.81 74 ILE A O 1
ATOM 599 N N . ASN A 1 75 ? -2.353 10.580 12.540 1.00 94.50 75 ASN A N 1
ATOM 600 C CA . ASN A 1 75 ? -1.262 9.945 13.267 1.00 94.50 75 ASN A CA 1
ATOM 601 C C . ASN A 1 75 ? -0.980 8.571 12.665 1.00 94.50 75 ASN A C 1
ATOM 603 O O . ASN A 1 75 ? -1.817 8.007 11.963 1.00 94.50 75 ASN A O 1
ATOM 607 N N . PHE A 1 76 ? 0.178 8.015 12.992 1.00 96.25 76 PHE A N 1
ATOM 608 C CA . PHE A 1 76 ? 0.605 6.716 12.499 1.00 96.25 76 PHE A CA 1
ATOM 609 C C . PHE A 1 76 ? 0.950 5.798 13.665 1.00 96.25 76 PHE A C 1
ATOM 611 O O . PHE A 1 76 ? 1.573 6.229 14.633 1.00 96.25 76 PHE A O 1
ATOM 618 N N . ASN A 1 77 ? 0.561 4.531 13.563 1.00 95.69 77 ASN A N 1
ATOM 619 C CA . ASN A 1 77 ? 1.062 3.469 14.429 1.00 95.69 77 ASN A CA 1
ATOM 620 C C . ASN A 1 77 ? 1.728 2.412 13.559 1.00 95.69 77 ASN A C 1
ATOM 622 O O . ASN A 1 77 ? 1.230 2.121 12.480 1.00 95.69 77 ASN A O 1
ATOM 626 N N . LYS A 1 78 ? 2.806 1.802 14.046 1.00 95.94 78 LYS A N 1
ATOM 627 C CA . LYS A 1 78 ? 3.373 0.603 13.431 1.00 95.94 78 LYS A CA 1
ATOM 628 C C . LYS A 1 78 ? 3.096 -0.593 14.316 1.00 95.94 78 LYS A C 1
ATOM 630 O O . LYS A 1 78 ? 3.425 -0.579 15.504 1.00 95.94 78 LYS A O 1
ATOM 635 N N . TYR A 1 79 ? 2.528 -1.620 13.712 1.00 95.19 79 TYR A N 1
ATOM 636 C CA . TYR A 1 79 ? 2.414 -2.948 14.280 1.00 95.19 79 TYR A CA 1
ATOM 637 C C . TYR A 1 79 ? 3.231 -3.937 13.443 1.00 95.19 79 TYR A C 1
ATOM 639 O O . TYR A 1 79 ? 4.006 -3.556 12.568 1.00 95.19 79 TYR A O 1
ATOM 647 N N . SER A 1 80 ? 3.127 -5.206 13.799 1.00 89.69 80 SER A N 1
ATOM 648 C CA . SER A 1 80 ? 3.638 -6.333 13.026 1.00 89.69 80 SER A CA 1
ATOM 649 C C . SER A 1 80 ? 2.634 -7.456 13.185 1.00 89.69 80 SER A C 1
ATOM 651 O O . SER A 1 80 ? 1.980 -7.527 14.232 1.00 89.69 80 SER A O 1
ATOM 653 N N . GLY A 1 81 ? 2.579 -8.369 12.238 1.00 90.81 81 GLY A N 1
ATOM 654 C CA . GLY A 1 81 ? 1.632 -9.465 12.300 1.00 90.81 81 GLY A CA 1
ATOM 655 C C . GLY A 1 81 ? 1.356 -9.987 10.918 1.00 90.81 81 GLY A C 1
ATOM 656 O O . GLY A 1 81 ? 1.734 -11.112 10.627 1.00 90.81 81 GLY A O 1
ATOM 657 N N . HIS A 1 82 ? 0.761 -9.137 10.085 1.00 93.12 82 HIS A N 1
ATOM 658 C CA . HIS A 1 82 ? 0.583 -9.461 8.677 1.00 93.12 82 HIS A CA 1
ATOM 659 C C . HIS A 1 82 ? 1.948 -9.527 7.999 1.00 93.12 82 HIS A C 1
ATOM 661 O O . HIS A 1 82 ? 2.356 -10.578 7.524 1.00 93.12 82 HIS A O 1
ATOM 667 N N . SER A 1 83 ? 2.726 -8.452 8.133 1.00 91.75 83 SER A N 1
ATOM 668 C CA . SER A 1 83 ? 4.112 -8.389 7.685 1.00 91.75 83 SER A CA 1
ATOM 669 C C . SER A 1 83 ? 5.079 -8.116 8.849 1.00 91.75 83 SER A C 1
ATOM 671 O O . SER A 1 83 ? 4.721 -8.066 10.037 1.00 91.75 83 SER A O 1
ATOM 673 N N . CYS A 1 84 ? 6.360 -7.923 8.522 1.00 88.69 84 CYS A N 1
ATOM 674 C CA . CYS A 1 84 ? 7.373 -7.488 9.483 1.00 88.69 84 CYS A CA 1
ATOM 675 C C . CYS A 1 84 ? 7.138 -6.051 9.998 1.00 88.69 84 CYS A C 1
ATOM 677 O O . CYS A 1 84 ? 7.691 -5.673 11.039 1.00 88.69 84 CYS A O 1
ATOM 679 N N . GLY A 1 85 ? 6.307 -5.261 9.313 1.00 92.25 85 GLY A N 1
ATOM 680 C CA . GLY A 1 85 ? 5.958 -3.904 9.695 1.00 92.25 85 GLY A CA 1
ATOM 681 C C . GLY A 1 85 ? 4.691 -3.429 8.997 1.00 92.25 85 GLY A C 1
ATOM 682 O O . GLY A 1 85 ? 4.731 -3.099 7.823 1.00 92.25 85 GLY A O 1
ATOM 683 N N . ASP A 1 86 ? 3.611 -3.305 9.762 1.00 95.94 86 ASP A N 1
ATOM 684 C CA . ASP A 1 86 ? 2.296 -2.900 9.269 1.00 95.94 86 ASP A CA 1
ATOM 685 C C . ASP A 1 86 ? 1.966 -1.500 9.786 1.00 95.94 86 ASP A C 1
ATOM 687 O O . ASP A 1 86 ? 1.836 -1.268 10.996 1.00 95.94 86 ASP A O 1
ATOM 691 N N . LEU A 1 87 ? 1.876 -0.541 8.876 1.00 97.69 87 LEU A N 1
ATOM 692 C CA . LEU A 1 87 ? 1.600 0.851 9.182 1.00 97.69 87 LEU A CA 1
ATOM 693 C C . LEU A 1 87 ? 0.091 1.120 9.174 1.00 97.69 87 LEU A C 1
ATOM 695 O O . LEU A 1 87 ? -0.599 0.909 8.183 1.00 97.69 87 LEU A O 1
ATOM 699 N N . ILE A 1 88 ? -0.405 1.659 10.286 1.00 98.12 88 ILE A N 1
ATOM 700 C CA . ILE A 1 88 ? -1.805 2.029 10.494 1.00 98.12 88 ILE A CA 1
ATOM 701 C C . ILE A 1 88 ? -1.941 3.542 10.444 1.00 98.12 88 ILE A C 1
ATOM 703 O O . ILE A 1 88 ? -1.372 4.254 11.281 1.00 98.12 88 ILE A O 1
ATOM 707 N N . VAL A 1 89 ? -2.755 4.036 9.514 1.00 97.88 89 VAL A N 1
ATOM 708 C CA . VAL A 1 89 ? -3.074 5.463 9.409 1.00 97.88 89 VAL A CA 1
ATOM 709 C C . VAL A 1 89 ? -4.295 5.761 10.265 1.00 97.88 89 VAL A C 1
ATOM 711 O O . VAL A 1 89 ? -5.381 5.245 10.022 1.00 97.88 89 VAL A O 1
ATOM 714 N N . CYS A 1 90 ? -4.122 6.599 11.280 1.00 96.31 90 CYS A N 1
ATOM 715 C CA . CYS A 1 90 ? -5.168 6.988 12.218 1.00 96.31 90 CYS A CA 1
ATOM 716 C C . CYS A 1 90 ? -5.640 8.406 11.901 1.00 96.31 90 CYS A C 1
ATOM 718 O O . CYS A 1 90 ? -4.894 9.362 12.101 1.00 96.31 90 CYS A O 1
ATOM 720 N N . ILE A 1 91 ? -6.884 8.554 11.456 1.00 93.44 91 ILE A N 1
ATOM 721 C CA . ILE A 1 91 ? -7.495 9.843 11.130 1.00 93.44 91 ILE A CA 1
ATOM 722 C C . ILE A 1 91 ? -8.547 10.161 12.190 1.00 93.44 91 ILE A C 1
ATOM 724 O O . ILE A 1 91 ? -9.571 9.486 12.294 1.00 93.44 91 ILE A O 1
ATOM 728 N N . ASN A 1 92 ? -8.302 11.206 12.973 1.00 90.88 92 ASN A N 1
ATOM 729 C CA . ASN A 1 92 ? -9.274 11.755 13.905 1.00 90.88 92 ASN A CA 1
ATOM 730 C C . ASN A 1 92 ? -10.088 12.848 13.205 1.00 90.88 92 ASN A C 1
ATOM 732 O O . ASN A 1 92 ? -9.546 13.770 12.593 1.00 90.88 92 ASN A O 1
ATOM 736 N N . LEU A 1 93 ? -11.404 12.735 13.276 1.00 86.19 93 LEU A N 1
ATOM 737 C CA . LEU A 1 93 ? -12.333 13.653 12.638 1.00 86.19 93 LEU A CA 1
ATOM 738 C C . LEU A 1 93 ? -13.221 14.252 13.708 1.00 86.19 93 LEU A C 1
ATOM 740 O O . LEU A 1 93 ? -13.832 13.531 14.490 1.00 86.19 93 LEU A O 1
ATOM 744 N N . ASN A 1 94 ? -13.315 15.573 13.721 1.00 79.25 94 ASN A N 1
ATOM 745 C CA . ASN A 1 94 ? -14.287 16.279 14.538 1.00 79.25 94 ASN A CA 1
ATOM 746 C C . ASN A 1 94 ? -15.477 16.675 13.655 1.00 79.25 94 ASN A C 1
ATOM 748 O O . ASN A 1 94 ? -15.282 17.020 12.485 1.00 79.25 94 ASN A O 1
ATOM 752 N N . LYS A 1 95 ? -16.692 16.671 14.215 1.00 66.06 95 LYS A N 1
ATOM 753 C CA . LYS A 1 95 ? -17.929 17.111 13.541 1.00 66.06 95 LYS A CA 1
ATOM 754 C C . LYS A 1 95 ? -17.795 18.432 12.770 1.00 66.06 95 LYS A C 1
ATOM 756 O O . LYS A 1 95 ? -18.423 18.586 11.726 1.00 66.06 95 LYS A O 1
ATOM 761 N N . ASN A 1 96 ? -16.951 19.351 13.234 1.00 61.97 96 ASN A N 1
ATOM 762 C CA . ASN A 1 96 ? -16.755 20.663 12.613 1.00 61.97 96 ASN A CA 1
ATOM 763 C C . ASN A 1 96 ? -15.834 20.658 11.370 1.00 61.97 96 ASN A C 1
ATOM 765 O O . ASN A 1 96 ? -15.780 21.663 10.669 1.00 61.97 96 ASN A O 1
ATOM 769 N N . ASN A 1 97 ? -15.139 19.549 11.070 1.00 57.78 97 ASN A N 1
ATOM 770 C CA . ASN A 1 97 ? -14.137 19.436 9.992 1.00 57.78 97 ASN A CA 1
ATOM 771 C C . ASN A 1 97 ? -14.438 18.301 8.982 1.00 57.78 97 ASN A C 1
ATOM 773 O O . ASN A 1 97 ? -13.531 17.785 8.328 1.00 57.78 97 ASN A O 1
ATOM 777 N N . LEU A 1 98 ? -15.702 17.887 8.844 1.00 56.12 98 LEU A N 1
ATOM 778 C CA . LEU A 1 98 ? -16.127 16.778 7.976 1.00 56.12 98 LEU A CA 1
ATOM 779 C C . LEU A 1 98 ? -16.164 17.161 6.479 1.00 56.12 98 LEU A C 1
ATOM 781 O O . LEU A 1 98 ? -17.226 17.192 5.864 1.00 56.12 98 LEU A O 1
ATOM 785 N N . ASN A 1 99 ? -15.004 17.391 5.861 1.00 54.00 99 ASN A N 1
ATOM 786 C CA . ASN A 1 99 ? -14.851 17.293 4.402 1.00 54.00 99 ASN A CA 1
ATOM 787 C C . ASN A 1 99 ? -14.289 15.912 4.045 1.00 54.00 99 ASN A C 1
ATOM 789 O O . ASN A 1 99 ? -13.149 15.770 3.616 1.00 54.00 99 ASN A O 1
ATOM 793 N N . ILE A 1 100 ? -15.099 14.878 4.262 1.00 55.88 100 ILE A N 1
ATOM 794 C CA . ILE A 1 100 ? -14.783 13.506 3.854 1.00 55.88 100 ILE A CA 1
ATOM 795 C C . ILE A 1 100 ? -15.564 13.238 2.577 1.00 55.88 100 ILE A C 1
ATOM 797 O O . ILE A 1 100 ? -16.662 12.684 2.593 1.00 55.88 100 ILE A O 1
ATOM 801 N N . SER A 1 101 ? -15.038 13.710 1.454 1.00 52.31 101 SER A N 1
ATOM 802 C CA . SER A 1 101 ? -15.513 13.255 0.154 1.00 52.31 101 SER A CA 1
ATOM 803 C C . SER A 1 101 ? -15.012 11.825 -0.068 1.00 52.31 101 SER A C 1
ATOM 805 O O . SER A 1 101 ? -13.808 11.592 -0.060 1.00 52.31 101 SER A O 1
ATOM 807 N N . GLY A 1 102 ? -15.931 10.872 -0.240 1.00 53.72 102 GLY A N 1
ATOM 808 C CA . GLY A 1 102 ? -15.643 9.581 -0.880 1.00 53.72 102 GLY A CA 1
ATOM 809 C C . GLY A 1 102 ? -15.208 8.403 -0.000 1.00 53.72 102 GLY A C 1
ATOM 810 O O . GLY A 1 102 ? -15.244 7.286 -0.497 1.00 53.72 102 GLY A O 1
ATOM 811 N N . LEU A 1 103 ? -14.843 8.589 1.275 1.00 51.38 103 LEU A N 1
ATOM 812 C CA . LEU A 1 103 ? -14.299 7.482 2.092 1.00 51.38 103 LEU A CA 1
ATOM 813 C C . LEU A 1 103 ? -15.325 6.752 2.963 1.00 51.38 103 LEU A C 1
ATOM 815 O O . LEU A 1 103 ? -15.174 5.565 3.228 1.00 51.38 103 LEU A O 1
ATOM 819 N N . VAL A 1 104 ? -16.353 7.448 3.445 1.00 56.06 104 VAL A N 1
ATOM 820 C CA . VAL A 1 104 ? -17.295 6.888 4.419 1.00 56.06 104 VAL A CA 1
ATOM 821 C C . VAL A 1 104 ? -18.674 7.480 4.147 1.00 56.06 104 VAL A C 1
ATOM 823 O O . VAL A 1 104 ? -18.835 8.701 4.100 1.00 56.06 104 VAL A O 1
ATOM 826 N N . ASP A 1 105 ? -19.668 6.615 3.935 1.00 56.81 105 ASP A N 1
ATOM 827 C CA . ASP A 1 105 ? -21.063 7.026 3.770 1.00 56.81 105 ASP A CA 1
ATOM 828 C C . ASP A 1 105 ? -21.472 7.899 4.967 1.00 56.81 105 ASP A C 1
ATOM 830 O O . ASP A 1 105 ? -21.254 7.527 6.125 1.00 56.81 105 ASP A O 1
ATOM 834 N N . LYS A 1 106 ? -22.063 9.073 4.691 1.00 58.62 106 LYS A N 1
ATOM 835 C CA . LYS A 1 106 ? -22.468 10.041 5.721 1.00 58.62 106 LYS A CA 1
ATOM 836 C C . LYS A 1 106 ? -23.311 9.394 6.816 1.00 58.62 106 LYS A C 1
ATOM 838 O O . LYS A 1 106 ? -23.250 9.863 7.950 1.00 58.62 106 LYS A O 1
ATOM 843 N N . LYS A 1 107 ? -24.022 8.300 6.505 1.00 60.91 107 LYS A N 1
ATOM 844 C CA . LYS A 1 107 ? -24.797 7.517 7.475 1.00 60.91 107 LYS A CA 1
ATOM 845 C C . LYS A 1 107 ? -23.988 7.045 8.690 1.00 60.91 107 LYS A C 1
ATOM 847 O O . LYS A 1 107 ? -24.542 6.983 9.782 1.00 60.91 107 LYS A O 1
ATOM 852 N N . TYR A 1 108 ? -22.689 6.775 8.538 1.00 60.84 108 TYR A N 1
ATOM 853 C CA . TYR A 1 108 ? -21.839 6.303 9.637 1.00 60.84 108 TYR A CA 1
ATOM 854 C C . TYR A 1 108 ? -21.384 7.433 10.577 1.00 60.84 108 TYR A C 1
ATOM 856 O O . TYR A 1 108 ? -21.039 7.170 11.727 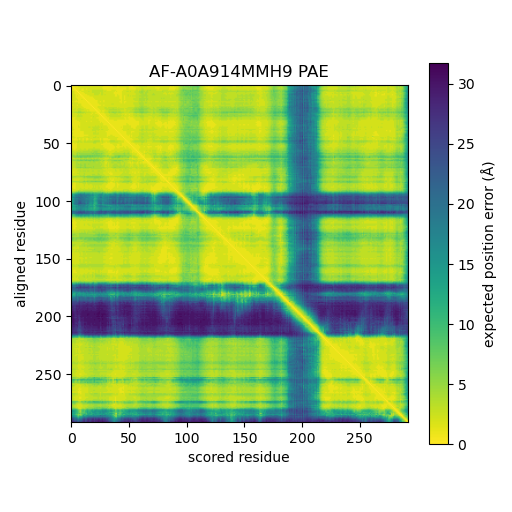1.00 60.84 108 TYR A O 1
ATOM 864 N N . PHE A 1 109 ? -21.453 8.696 10.138 1.00 62.19 109 PHE A N 1
ATOM 865 C CA . PHE A 1 109 ? -21.150 9.873 10.969 1.00 62.19 109 PHE A CA 1
ATOM 866 C C . PHE A 1 109 ? -22.365 10.399 11.752 1.00 62.19 109 PHE A C 1
ATOM 868 O O . PHE A 1 109 ? -22.258 11.412 12.441 1.00 62.19 109 PHE A O 1
ATOM 875 N N . LEU A 1 110 ? -23.529 9.741 11.656 1.00 52.22 110 LEU A N 1
ATOM 876 C CA . LEU A 1 110 ? -24.796 10.242 12.210 1.00 52.22 110 LEU A CA 1
ATOM 877 C C . LEU A 1 110 ? -25.021 9.959 13.703 1.00 52.22 110 LEU A C 1
ATOM 879 O O . LEU A 1 110 ? -26.078 10.309 14.222 1.00 52.22 110 LEU A O 1
ATOM 883 N N . LYS A 1 111 ? -24.064 9.375 14.431 1.00 55.97 111 LYS A N 1
ATOM 884 C CA . LYS A 1 111 ? -24.194 9.230 15.892 1.00 55.97 111 LYS A CA 1
ATOM 885 C C . LYS A 1 111 ? -23.637 10.469 16.604 1.00 55.97 111 LYS A C 1
ATOM 887 O O . LYS A 1 111 ? -22.740 11.147 16.114 1.00 55.97 111 LYS A O 1
ATOM 892 N N . GLU A 1 112 ? -24.177 10.784 17.780 1.00 57.91 112 GLU A N 1
ATOM 893 C CA . GLU A 1 112 ? -23.914 11.989 18.591 1.00 57.91 112 GLU A CA 1
ATOM 894 C C . GLU A 1 112 ? -22.432 12.259 18.940 1.00 57.91 112 GLU A C 1
ATOM 896 O O . GLU A 1 112 ? -22.107 13.324 19.464 1.00 57.91 112 GLU A O 1
ATOM 901 N N . LYS A 1 113 ? -21.516 11.362 18.568 1.00 70.69 113 LYS A N 1
ATOM 902 C CA . LYS A 1 113 ? -20.087 11.417 18.855 1.00 70.69 113 LYS A CA 1
ATOM 903 C C . LYS A 1 113 ? -19.409 12.632 18.217 1.00 70.69 113 LYS A C 1
ATOM 905 O O . LYS A 1 113 ? -19.441 12.825 17.007 1.00 70.69 113 LYS A O 1
ATOM 910 N N . GLU A 1 114 ? -18.787 13.457 19.049 1.00 75.50 114 GLU A N 1
ATOM 911 C CA . GLU A 1 114 ? -18.085 14.673 18.623 1.00 75.50 114 GLU A CA 1
ATOM 912 C C . GLU A 1 114 ? -16.807 14.376 17.824 1.00 75.50 114 GLU A C 1
ATOM 914 O O . GLU A 1 114 ? -16.487 15.100 16.880 1.00 75.50 114 GLU A O 1
ATOM 919 N N . ASN A 1 115 ? -16.130 13.278 18.173 1.00 81.81 115 ASN A N 1
ATOM 920 C CA . ASN A 1 115 ? -14.893 12.817 17.551 1.00 81.81 115 ASN A CA 1
ATOM 921 C C . ASN A 1 115 ? -15.066 11.407 16.980 1.00 81.81 115 ASN A C 1
ATOM 923 O O . ASN A 1 115 ? -15.589 10.528 17.663 1.00 81.81 115 ASN A O 1
ATOM 927 N N . PHE A 1 116 ? -14.577 11.184 15.768 1.00 86.62 116 PHE A N 1
ATOM 928 C CA . PHE A 1 116 ? -14.695 9.936 15.024 1.00 86.62 116 PHE A CA 1
ATOM 929 C C . PHE A 1 116 ? -13.317 9.488 14.529 1.00 86.62 116 PHE A C 1
ATOM 931 O O . PHE A 1 116 ? -12.607 10.266 13.892 1.00 86.62 116 PHE A O 1
ATOM 938 N N . ASN A 1 117 ? -12.929 8.251 14.828 1.00 90.62 117 ASN A N 1
ATOM 939 C CA . ASN A 1 117 ? -11.622 7.701 14.475 1.00 90.62 117 ASN A CA 1
ATOM 940 C C . ASN A 1 117 ? -11.739 6.735 13.292 1.00 90.62 117 ASN A C 1
ATOM 942 O O . ASN A 1 117 ? -12.356 5.677 13.410 1.00 90.62 117 ASN A O 1
ATOM 946 N N . ILE A 1 118 ? -11.097 7.061 12.174 1.00 93.00 118 ILE A N 1
ATOM 947 C CA . ILE A 1 118 ? -10.919 6.140 11.047 1.00 93.00 118 ILE A CA 1
ATOM 948 C C . ILE A 1 118 ? -9.517 5.554 11.129 1.00 93.00 118 ILE A C 1
ATOM 950 O O . ILE A 1 118 ? -8.546 6.305 11.238 1.00 93.00 118 ILE A O 1
ATOM 954 N N . LEU A 1 119 ? -9.408 4.232 11.058 1.00 96.62 119 LEU A N 1
ATOM 955 C CA . LEU A 1 119 ? -8.132 3.545 10.898 1.00 96.62 119 LEU A CA 1
ATOM 956 C C . LEU A 1 119 ? -8.065 2.917 9.504 1.00 96.62 119 LEU A C 1
ATOM 958 O O . LEU A 1 119 ? -8.959 2.165 9.132 1.00 96.62 119 LEU A O 1
ATOM 962 N N . ILE A 1 120 ? -7.012 3.227 8.749 1.00 97.75 120 ILE A N 1
ATOM 963 C CA . ILE A 1 120 ? -6.648 2.520 7.514 1.00 97.75 120 ILE A CA 1
ATOM 964 C C . ILE A 1 120 ? -5.578 1.511 7.897 1.00 97.75 120 ILE A C 1
ATOM 966 O O . ILE A 1 120 ? -4.525 1.904 8.406 1.00 97.75 120 ILE A O 1
ATOM 970 N N . CYS A 1 121 ? -5.893 0.230 7.741 1.00 97.25 121 CYS A N 1
ATOM 971 C CA . CYS A 1 121 ? -5.175 -0.846 8.412 1.00 97.25 121 CYS A CA 1
ATOM 972 C C . CYS A 1 121 ? -4.300 -1.700 7.492 1.00 97.25 121 CYS A C 1
ATOM 974 O O . CYS A 1 121 ? -3.553 -2.523 8.021 1.00 97.25 121 CYS A O 1
ATOM 976 N N . GLY A 1 122 ? -4.413 -1.540 6.169 1.00 96.12 122 GLY A N 1
ATOM 977 C CA . GLY A 1 122 ? -3.928 -2.558 5.236 1.00 96.12 122 GLY A CA 1
ATOM 978 C C . GLY A 1 122 ? -4.449 -3.936 5.655 1.00 96.12 122 GLY A C 1
ATOM 979 O O . GLY A 1 122 ? -5.509 -4.046 6.279 1.00 96.12 122 GLY A O 1
ATOM 980 N N . ASP A 1 123 ? -3.637 -4.957 5.445 1.00 95.81 123 ASP A N 1
ATOM 981 C CA . ASP A 1 123 ? -4.014 -6.360 5.642 1.00 95.81 123 ASP A CA 1
ATOM 982 C C . ASP A 1 123 ? -3.983 -6.815 7.110 1.00 95.81 123 ASP A C 1
ATOM 984 O O . ASP A 1 123 ? -4.245 -7.974 7.431 1.00 95.81 123 ASP A O 1
ATOM 988 N N . ILE A 1 124 ? -3.777 -5.901 8.074 1.00 96.50 124 ILE A N 1
ATOM 989 C CA . ILE A 1 124 ? -4.150 -6.207 9.467 1.00 96.50 124 ILE A CA 1
ATOM 990 C C . ILE A 1 124 ? -5.620 -6.635 9.525 1.00 96.50 124 ILE A C 1
ATOM 992 O O . ILE A 1 124 ? -5.946 -7.534 10.305 1.00 96.50 124 ILE A O 1
ATOM 996 N N . PHE A 1 125 ? -6.473 -6.030 8.690 1.00 95.12 125 PHE A N 1
ATOM 997 C CA . PHE A 1 125 ? -7.795 -6.546 8.350 1.00 95.12 125 PHE A CA 1
ATOM 998 C C . PHE A 1 125 ? -7.861 -6.827 6.857 1.00 95.12 125 PHE A C 1
ATOM 1000 O O . PHE A 1 125 ? -7.673 -5.910 6.067 1.00 95.12 125 PHE A O 1
ATOM 1007 N N . GLU A 1 126 ? -8.176 -8.068 6.498 1.00 91.56 126 GLU A N 1
ATOM 1008 C CA . GLU A 1 126 ? -8.308 -8.482 5.110 1.00 91.56 126 GLU A CA 1
ATOM 1009 C C . GLU A 1 126 ? -9.523 -7.791 4.497 1.00 91.56 126 GLU A C 1
ATOM 1011 O O . GLU A 1 126 ? -9.356 -7.005 3.587 1.00 91.56 126 GLU A O 1
ATOM 1016 N N . PHE A 1 127 ? -10.734 -8.008 5.026 1.00 90.75 127 PHE A N 1
ATOM 1017 C CA . PHE A 1 127 ? -11.978 -7.452 4.477 1.00 90.75 127 PHE A CA 1
ATOM 1018 C C . PHE A 1 127 ? -13.077 -7.276 5.537 1.00 90.75 127 PHE A C 1
ATOM 1020 O O . PHE A 1 127 ? -12.920 -7.658 6.700 1.00 90.75 127 PHE A O 1
ATOM 1027 N N . GLU A 1 128 ? -14.228 -6.703 5.156 1.00 86.88 128 GLU A N 1
ATOM 1028 C CA . GLU A 1 128 ? -15.373 -6.592 6.070 1.00 86.88 128 GLU A CA 1
ATOM 1029 C C . GLU A 1 128 ? -15.845 -7.973 6.558 1.00 86.88 128 GLU A C 1
ATOM 1031 O O . GLU A 1 128 ? -16.223 -8.837 5.778 1.00 86.88 128 GLU A O 1
ATOM 1036 N N . ASN A 1 129 ? -15.904 -8.183 7.872 1.00 86.44 129 ASN A N 1
ATOM 1037 C CA . ASN A 1 129 ? -16.312 -9.453 8.498 1.00 86.44 129 ASN A CA 1
ATOM 1038 C C . ASN A 1 129 ? -15.243 -10.552 8.560 1.00 86.44 129 ASN A C 1
ATOM 1040 O O . ASN A 1 129 ? -15.527 -11.616 9.112 1.00 86.44 129 ASN A O 1
ATOM 1044 N N . ASP A 1 130 ? -14.005 -10.297 8.129 1.00 87.38 130 ASP A N 1
ATOM 1045 C CA . ASP A 1 130 ? -12.890 -11.225 8.373 1.00 87.38 130 ASP A CA 1
ATOM 1046 C C . ASP A 1 130 ? -12.624 -11.447 9.882 1.00 87.38 130 ASP A C 1
ATOM 1048 O O . ASP A 1 130 ? -11.926 -12.371 10.272 1.00 87.38 130 ASP A O 1
ATOM 1052 N N . TRP A 1 131 ? -13.197 -10.610 10.752 1.00 84.75 131 TRP A N 1
ATOM 1053 C CA . TRP A 1 131 ? -13.169 -10.699 12.212 1.00 84.75 131 TRP A CA 1
ATOM 1054 C C . TRP A 1 131 ? -14.177 -11.696 12.800 1.00 84.75 131 TRP A C 1
ATOM 1056 O O . TRP A 1 131 ? -14.124 -11.966 14.001 1.00 84.75 131 TRP A O 1
ATOM 1066 N N . LEU A 1 132 ? -15.096 -12.239 11.992 1.00 84.56 132 LEU A N 1
ATOM 1067 C CA . LEU A 1 132 ? -16.034 -13.288 12.417 1.00 84.56 132 LEU A CA 1
ATOM 1068 C C . LEU A 1 132 ? -15.367 -14.663 12.550 1.00 84.56 132 LEU A C 1
ATOM 1070 O O . LEU A 1 132 ? -15.914 -15.550 13.203 1.00 84.56 132 LEU A O 1
ATOM 1074 N N . GLY A 1 133 ? -14.200 -14.846 11.935 1.00 84.44 133 GLY A N 1
ATOM 1075 C CA . GLY A 1 133 ? -13.420 -16.075 11.986 1.00 84.44 133 GLY A CA 1
ATOM 1076 C C . GLY A 1 133 ? -11.930 -15.770 12.016 1.00 84.44 133 GLY A C 1
ATOM 1077 O O . GLY A 1 133 ? -11.511 -14.635 11.827 1.00 84.44 133 GLY A O 1
ATOM 1078 N N . GLU A 1 134 ? -11.114 -16.783 12.287 1.00 86.25 134 GLU A N 1
ATOM 1079 C CA . GLU A 1 134 ? -9.659 -16.609 12.319 1.00 86.25 134 GLU A CA 1
ATOM 1080 C C . GLU A 1 134 ? -8.914 -17.280 11.173 1.00 86.25 134 GLU A C 1
ATOM 1082 O O . GLU A 1 134 ? -7.795 -16.884 10.880 1.00 86.25 134 GLU A O 1
ATOM 1087 N N . GLU A 1 135 ? -9.543 -18.224 10.478 1.00 86.50 135 GLU A N 1
ATOM 1088 C CA . GLU A 1 135 ? -8.884 -19.022 9.440 1.00 86.50 135 GLU A CA 1
ATOM 1089 C C . GLU A 1 135 ? -8.310 -18.163 8.308 1.00 86.50 135 GLU A C 1
ATOM 1091 O O . GLU A 1 135 ? -7.161 -18.347 7.920 1.00 86.50 135 GLU A O 1
ATOM 1096 N N . ILE A 1 136 ? -9.085 -17.194 7.808 1.00 86.12 136 ILE A N 1
ATOM 1097 C CA . ILE A 1 136 ? -8.706 -16.428 6.615 1.00 86.12 136 ILE A CA 1
ATOM 1098 C C . ILE A 1 136 ? -7.507 -15.527 6.908 1.00 86.12 136 ILE A C 1
ATOM 1100 O O . ILE A 1 136 ? -6.444 -15.723 6.328 1.00 86.12 136 ILE A O 1
ATOM 1104 N N . TRP A 1 137 ? -7.636 -14.585 7.845 1.00 89.25 137 TRP A N 1
ATOM 1105 C CA . TRP A 1 137 ? -6.550 -13.640 8.109 1.00 89.25 137 TRP A CA 1
ATOM 1106 C C . TRP A 1 137 ? -5.317 -14.329 8.712 1.00 89.25 137 TRP A C 1
ATOM 1108 O O . TRP A 1 137 ? -4.204 -13.880 8.472 1.00 89.25 137 TRP A O 1
ATOM 1118 N N . LYS A 1 138 ? -5.467 -15.445 9.450 1.00 90.19 138 LYS A N 1
ATOM 1119 C CA . LYS A 1 138 ? -4.304 -16.221 9.918 1.00 90.19 138 LYS A CA 1
ATOM 1120 C C . LYS A 1 138 ? -3.564 -16.903 8.775 1.00 90.19 138 LYS A C 1
ATOM 1122 O O . LYS A 1 138 ? -2.350 -17.046 8.869 1.00 90.19 138 LYS A O 1
ATOM 1127 N N . SER A 1 139 ? -4.273 -17.334 7.731 1.00 87.00 139 SER A N 1
ATOM 1128 C CA . SER A 1 139 ? -3.661 -18.006 6.579 1.00 87.00 139 SER A CA 1
ATOM 1129 C C . SER A 1 139 ? -2.812 -17.082 5.702 1.00 87.00 139 SER A C 1
ATOM 1131 O O . SER A 1 139 ? -1.981 -17.582 4.946 1.00 87.00 139 SER A O 1
ATOM 1133 N N . SER A 1 140 ? -2.999 -15.767 5.836 1.00 85.56 140 SER A N 1
ATOM 1134 C CA . SER A 1 140 ? -2.209 -14.726 5.165 1.00 85.56 140 SER A CA 1
ATOM 1135 C C . SER A 1 140 ? -1.244 -14.010 6.122 1.00 85.56 140 SER A C 1
ATOM 1137 O O . SER A 1 140 ? -0.639 -13.013 5.766 1.00 85.56 140 SER A O 1
ATOM 1139 N N . SER A 1 141 ? -1.109 -14.485 7.364 1.00 90.12 141 SER A N 1
ATOM 1140 C CA . SER A 1 141 ? -0.339 -13.807 8.407 1.00 90.12 141 SER A CA 1
ATOM 1141 C C . SER A 1 141 ? 1.084 -14.339 8.519 1.00 90.12 141 SER A C 1
ATOM 1143 O O . SER A 1 141 ? 1.283 -15.534 8.750 1.00 90.12 141 SER A O 1
ATOM 1145 N N . LEU A 1 142 ? 2.083 -13.453 8.529 1.00 90.44 142 LEU A N 1
ATOM 1146 C CA . LEU A 1 142 ? 3.451 -13.830 8.894 1.00 90.44 142 LEU A CA 1
ATOM 1147 C C . LEU A 1 142 ? 3.569 -14.249 10.373 1.00 90.44 142 LEU A C 1
ATOM 1149 O O . LEU A 1 142 ? 4.334 -15.151 10.719 1.00 90.44 142 LEU A O 1
ATOM 1153 N N . LEU A 1 143 ? 2.855 -13.565 11.270 1.00 92.19 143 LEU A N 1
ATOM 1154 C CA . LEU A 1 143 ? 2.872 -13.762 12.722 1.00 92.19 143 LEU A CA 1
ATOM 1155 C C . LEU A 1 143 ? 1.447 -13.634 13.299 1.00 92.19 143 LEU A C 1
ATOM 1157 O O . LEU A 1 143 ? 1.127 -12.593 13.896 1.00 92.19 143 LEU A O 1
ATOM 1161 N N . PRO A 1 144 ? 0.625 -14.702 13.217 1.00 91.19 144 PRO A N 1
ATOM 1162 C CA . PRO A 1 144 ? -0.775 -14.701 13.644 1.00 91.19 144 PRO A CA 1
ATOM 1163 C C . PRO A 1 144 ? -1.019 -14.088 15.024 1.00 91.19 144 PRO A C 1
ATOM 1165 O O . PRO A 1 144 ? -1.871 -13.219 15.173 1.00 91.19 144 PRO A O 1
ATOM 1168 N N . ASP A 1 145 ? -0.219 -14.465 16.026 1.00 89.75 145 ASP A N 1
ATOM 1169 C CA . ASP A 1 145 ? -0.380 -13.977 17.403 1.00 89.75 145 ASP A CA 1
ATOM 1170 C C . ASP A 1 145 ? -0.135 -12.464 17.529 1.00 89.75 145 ASP A C 1
ATOM 1172 O O . ASP A 1 145 ? -0.752 -11.781 18.350 1.00 89.75 145 ASP A O 1
ATOM 1176 N N . ARG A 1 146 ? 0.765 -11.903 16.711 1.00 92.12 146 ARG A N 1
ATOM 1177 C CA . ARG A 1 146 ? 1.001 -10.454 16.698 1.00 92.12 146 ARG A CA 1
ATOM 1178 C C . ARG A 1 146 ? -0.082 -9.724 15.915 1.00 92.12 146 ARG A C 1
ATOM 1180 O O . ARG A 1 146 ? -0.524 -8.666 16.365 1.00 92.12 146 ARG A O 1
ATOM 1187 N N . GLN A 1 147 ? -0.560 -10.305 14.813 1.00 94.81 147 GLN A N 1
ATOM 1188 C CA . GLN A 1 147 ? -1.689 -9.755 14.062 1.00 94.81 147 GLN A CA 1
ATOM 1189 C C . GLN A 1 147 ? -2.963 -9.753 14.912 1.00 94.81 147 GLN A C 1
ATOM 1191 O O . GLN A 1 147 ? -3.674 -8.755 14.912 1.00 94.81 147 GLN A O 1
ATOM 1196 N N . SER A 1 148 ? -3.196 -10.773 15.746 1.00 93.38 148 SER A N 1
ATOM 1197 C CA . SER A 1 148 ? -4.253 -10.784 16.768 1.00 93.38 148 SER A CA 1
ATOM 1198 C C . SER A 1 148 ? -4.212 -9.553 17.675 1.00 93.38 148 SER A C 1
ATOM 1200 O O . SER A 1 148 ? -5.228 -8.882 17.875 1.00 93.38 148 SER A O 1
ATOM 1202 N N . ILE A 1 149 ? -3.032 -9.228 18.217 1.00 93.38 149 ILE A N 1
ATOM 1203 C CA . ILE A 1 149 ? -2.836 -8.059 19.086 1.00 93.38 149 ILE A CA 1
ATOM 1204 C C . ILE A 1 149 ? -3.066 -6.765 18.297 1.00 93.38 149 ILE A C 1
ATOM 1206 O O . ILE A 1 149 ? -3.755 -5.865 18.780 1.00 93.38 149 ILE A O 1
ATOM 1210 N N . ALA A 1 150 ? -2.525 -6.667 17.081 1.00 95.25 150 ALA A N 1
ATOM 1211 C CA . ALA A 1 150 ? -2.691 -5.505 16.212 1.00 95.25 150 ALA A CA 1
ATOM 1212 C C . ALA A 1 150 ? -4.168 -5.258 15.864 1.00 95.25 150 ALA A C 1
ATOM 1214 O O . ALA A 1 150 ? -4.654 -4.134 16.015 1.00 95.25 150 ALA A O 1
ATOM 1215 N N . ARG A 1 151 ? -4.902 -6.313 15.489 1.00 95.12 151 ARG A N 1
ATOM 1216 C CA . ARG A 1 151 ? -6.346 -6.289 15.225 1.00 95.12 151 ARG A CA 1
ATOM 1217 C C . ARG A 1 151 ? -7.115 -5.817 16.451 1.00 95.12 151 ARG A C 1
ATOM 1219 O O . ARG A 1 151 ? -7.907 -4.883 16.343 1.00 95.12 151 ARG A O 1
ATOM 1226 N N . TRP A 1 152 ? -6.824 -6.367 17.632 1.00 93.81 152 TRP A N 1
ATOM 1227 C CA . TRP A 1 152 ? -7.447 -5.926 18.883 1.00 93.81 152 TRP A CA 1
ATOM 1228 C C . TRP A 1 152 ? -7.165 -4.445 19.185 1.00 93.81 152 TRP A C 1
ATOM 1230 O O . TRP A 1 152 ? -8.083 -3.696 19.526 1.00 93.81 152 TRP A O 1
ATOM 1240 N N . LEU A 1 153 ? -5.919 -3.987 19.029 1.00 94.56 153 LEU A N 1
ATOM 1241 C CA . LEU A 1 153 ? -5.544 -2.586 19.248 1.00 94.56 153 LEU A CA 1
ATOM 1242 C C . LEU A 1 153 ? -6.262 -1.641 18.277 1.00 94.56 153 LEU A C 1
ATOM 1244 O O . LEU A 1 153 ? -6.751 -0.592 18.702 1.00 94.56 153 LEU A O 1
ATOM 1248 N N . CYS A 1 154 ? -6.341 -2.005 16.997 1.00 95.31 154 CYS A N 1
ATOM 1249 C CA . CYS A 1 154 ? -7.033 -1.226 15.973 1.00 95.31 154 CYS A CA 1
ATOM 1250 C C . CYS A 1 154 ? -8.544 -1.188 16.225 1.00 95.31 154 CYS A C 1
ATOM 1252 O O . CYS A 1 154 ? -9.152 -0.115 16.213 1.00 95.31 154 CYS A O 1
ATOM 1254 N N . TRP A 1 155 ? -9.144 -2.336 16.540 1.00 92.75 155 TRP A N 1
ATOM 1255 C CA . TRP A 1 155 ? -10.568 -2.449 16.841 1.00 92.75 155 TRP A CA 1
ATOM 1256 C C . TRP A 1 155 ? -10.978 -1.585 18.033 1.00 92.75 155 TRP A C 1
ATOM 1258 O O . TRP A 1 155 ? -11.988 -0.898 17.992 1.00 92.75 155 TRP A O 1
ATOM 1268 N N . ASN A 1 156 ? -10.189 -1.555 19.107 1.00 90.94 156 ASN A N 1
ATOM 1269 C CA . ASN A 1 156 ? -10.556 -0.779 20.296 1.00 90.94 156 ASN A CA 1
ATOM 1270 C C . ASN A 1 156 ? -10.350 0.738 20.145 1.00 90.94 156 ASN A C 1
ATOM 1272 O O . ASN A 1 156 ? -10.881 1.504 20.949 1.00 90.94 156 ASN A O 1
ATOM 1276 N N . LYS A 1 157 ? -9.580 1.185 19.145 1.00 91.56 157 LYS A N 1
ATOM 1277 C CA . LYS A 1 157 ? -9.255 2.607 18.924 1.00 91.56 157 LYS A CA 1
ATOM 1278 C C . LYS A 1 157 ? -10.044 3.262 17.789 1.00 91.56 157 LYS A C 1
ATOM 1280 O O . LYS A 1 157 ? -10.038 4.492 17.693 1.00 91.56 157 LYS A O 1
ATOM 1285 N N . SER A 1 158 ? -10.681 2.472 16.932 1.00 91.94 158 SER A N 1
ATOM 1286 C CA . SER A 1 158 ? -11.410 2.951 15.758 1.00 91.94 158 SER A CA 1
ATOM 1287 C C . SER A 1 158 ? -12.896 3.174 16.046 1.00 91.94 158 SER A C 1
ATOM 1289 O O . SER A 1 158 ? -13.428 2.778 17.075 1.00 91.94 158 SER A O 1
ATOM 1291 N N . ASP A 1 159 ? -13.556 3.867 15.129 1.00 89.50 159 ASP A N 1
ATOM 1292 C CA . ASP A 1 159 ? -15.007 3.867 14.920 1.00 89.50 159 ASP A CA 1
ATOM 1293 C C . ASP A 1 159 ? -15.355 3.291 13.535 1.00 89.50 159 ASP A C 1
ATOM 1295 O O . ASP A 1 159 ? -16.454 2.772 13.309 1.00 89.50 159 ASP A O 1
ATOM 1299 N N . PHE A 1 160 ? -14.389 3.360 12.617 1.00 90.94 160 PHE A N 1
ATOM 1300 C CA . PHE A 1 160 ? -14.448 2.833 11.265 1.00 90.94 160 PHE A CA 1
ATOM 1301 C C . PHE A 1 160 ? -13.075 2.296 10.862 1.00 90.94 160 PHE A C 1
ATOM 1303 O O . PHE A 1 160 ? -12.053 2.922 11.160 1.00 90.94 160 PHE A O 1
ATOM 1310 N N . ILE A 1 161 ? -13.062 1.154 10.186 1.00 93.69 161 ILE A N 1
ATOM 1311 C CA . ILE A 1 161 ? -11.852 0.508 9.680 1.00 93.69 161 ILE A CA 1
ATOM 1312 C C . ILE A 1 161 ? -11.929 0.478 8.158 1.00 93.69 161 ILE A C 1
ATOM 1314 O O . ILE A 1 161 ? -12.967 0.139 7.596 1.00 93.69 161 ILE A O 1
ATOM 1318 N N . ILE A 1 162 ? -10.827 0.834 7.504 1.00 95.38 162 ILE A N 1
ATOM 1319 C CA . ILE A 1 162 ? -10.591 0.585 6.084 1.00 95.38 162 ILE A CA 1
ATOM 1320 C C . ILE A 1 162 ? -9.583 -0.574 6.011 1.00 95.38 162 ILE A C 1
ATOM 1322 O O . ILE A 1 162 ? -8.424 -0.364 6.394 1.00 95.38 162 ILE A O 1
ATOM 1326 N N . PRO A 1 163 ? -10.031 -1.786 5.630 1.00 96.00 163 PRO A N 1
ATOM 1327 C CA . PRO A 1 163 ? -9.167 -2.956 5.491 1.00 96.00 163 PRO A CA 1
ATOM 1328 C C . PRO A 1 163 ? -8.307 -2.862 4.220 1.00 96.00 163 PRO A C 1
ATOM 1330 O O . PRO A 1 163 ? -8.455 -1.913 3.446 1.00 96.00 163 PRO A O 1
ATOM 1333 N N . GLY A 1 164 ? -7.411 -3.827 4.019 1.00 93.31 164 GLY A N 1
ATOM 1334 C CA . GLY A 1 164 ? -6.595 -3.931 2.807 1.00 93.31 164 GLY A CA 1
ATOM 1335 C C . GLY A 1 164 ? -7.409 -4.315 1.574 1.00 93.31 164 GLY A C 1
ATOM 1336 O O . GLY A 1 164 ? -7.296 -3.673 0.530 1.00 93.31 164 GLY A O 1
ATOM 1337 N N . HIS A 1 165 ? -8.331 -5.268 1.732 1.00 90.25 165 HIS A N 1
ATOM 1338 C CA . HIS A 1 165 ? -9.138 -5.844 0.659 1.00 90.25 165 HIS A CA 1
ATOM 1339 C C . HIS A 1 165 ? -10.636 -5.605 0.901 1.00 90.25 165 HIS A C 1
ATOM 1341 O O . HIS A 1 165 ? -11.260 -6.100 1.830 1.00 90.25 165 HIS A O 1
ATOM 1347 N N . GLY A 1 166 ? -11.292 -4.835 0.036 1.00 88.88 166 GLY A N 1
ATOM 1348 C CA . GLY A 1 166 ? -12.744 -4.618 0.112 1.00 88.88 166 GLY A CA 1
ATOM 1349 C C . GLY A 1 166 ? -13.187 -3.378 0.906 1.00 88.88 166 GLY A C 1
ATOM 1350 O O . GLY A 1 166 ? -12.404 -2.455 1.138 1.00 88.88 166 GLY A O 1
ATOM 1351 N N . PRO A 1 167 ? -14.492 -3.264 1.220 1.00 88.50 167 PRO A N 1
ATOM 1352 C CA . PRO A 1 167 ? -15.064 -2.020 1.723 1.00 88.50 167 PRO A CA 1
ATOM 1353 C C . PRO A 1 167 ? -14.716 -1.763 3.193 1.00 88.50 167 PRO A C 1
ATOM 1355 O O . PRO A 1 167 ? -14.612 -2.675 4.013 1.00 88.50 167 PRO A O 1
ATOM 1358 N N . GLY A 1 168 ? -14.604 -0.481 3.543 1.00 89.94 168 GLY A N 1
ATOM 1359 C CA . GLY A 1 168 ? -14.509 -0.072 4.938 1.00 89.94 168 GLY A CA 1
ATOM 1360 C C . GLY A 1 168 ? -15.814 -0.307 5.701 1.00 89.94 168 GLY A C 1
ATOM 1361 O O . GLY A 1 168 ? -16.908 -0.170 5.148 1.00 89.94 168 GLY A O 1
ATOM 1362 N N . PHE A 1 169 ? -15.698 -0.605 6.992 1.00 88.62 169 PHE A N 1
ATOM 1363 C CA . PHE A 1 169 ? -16.821 -0.986 7.844 1.00 88.62 169 PHE A CA 1
ATOM 1364 C C . PHE A 1 169 ? -16.812 -0.239 9.180 1.00 88.62 169 PHE A C 1
ATOM 1366 O O . PHE A 1 169 ? -15.764 0.087 9.747 1.00 88.62 169 PHE A O 1
ATOM 1373 N N . SER A 1 170 ? -18.010 0.043 9.704 1.00 86.88 170 SER A N 1
ATOM 1374 C CA . SER A 1 170 ? -18.151 0.653 11.025 1.00 86.88 170 SER A CA 1
ATOM 1375 C C . SER A 1 170 ? -18.090 -0.405 12.113 1.00 86.88 170 SER A C 1
ATOM 1377 O O . SER A 1 170 ? -18.800 -1.405 12.064 1.00 86.88 170 SER A O 1
ATOM 1379 N N . ILE A 1 171 ? -17.308 -0.128 13.154 1.00 83.25 171 ILE A N 1
ATOM 1380 C CA . ILE A 1 171 ? -17.300 -0.951 14.362 1.00 83.25 171 ILE A CA 1
ATOM 1381 C C . ILE A 1 171 ? -18.330 -0.481 15.394 1.00 83.25 171 ILE A C 1
ATOM 1383 O O . ILE A 1 171 ? -18.393 -1.043 16.480 1.00 83.25 171 ILE A O 1
ATOM 1387 N N . LEU A 1 172 ? -19.076 0.600 15.130 1.00 73.19 172 LEU A N 1
ATOM 1388 C CA . LEU A 1 172 ? -20.078 1.144 16.057 1.00 73.19 172 LEU A CA 1
ATOM 1389 C C . LEU A 1 172 ? -21.391 0.372 16.022 1.00 73.19 172 LEU A C 1
ATOM 1391 O O . LEU A 1 172 ? -22.185 0.479 16.959 1.00 73.19 172 LEU A O 1
ATOM 1395 N N . ASP A 1 173 ? -21.596 -0.437 14.992 1.00 64.94 173 ASP A N 1
ATOM 1396 C CA . ASP A 1 173 ? -22.699 -1.385 14.924 1.00 64.94 173 ASP A CA 1
ATOM 1397 C C . ASP A 1 173 ? -22.313 -2.681 15.662 1.00 64.94 173 ASP A C 1
ATOM 1399 O O . ASP A 1 173 ? -22.467 -3.795 15.173 1.00 64.94 173 ASP A O 1
ATOM 1403 N N . LYS A 1 174 ? -21.797 -2.525 16.892 1.00 57.56 174 LYS A N 1
ATOM 1404 C CA . LYS A 1 174 ? -21.343 -3.610 17.790 1.00 57.56 174 LYS A CA 1
ATOM 1405 C C . LYS A 1 174 ? -22.439 -4.622 18.131 1.00 57.56 174 LYS A C 1
ATOM 1407 O O . LYS A 1 174 ? -22.146 -5.648 18.732 1.00 57.56 174 LYS A O 1
ATOM 1412 N N . GLU A 1 175 ? -23.688 -4.323 17.788 1.00 51.16 175 GLU A N 1
ATOM 1413 C CA . GLU A 1 175 ? -24.856 -5.155 18.073 1.00 51.16 175 GLU A CA 1
ATOM 1414 C C . GLU A 1 175 ? -24.946 -6.410 17.192 1.00 51.16 175 GLU A C 1
ATOM 1416 O O . GLU A 1 175 ? -25.782 -7.269 17.463 1.00 51.16 175 GLU A O 1
ATOM 1421 N N . TYR A 1 176 ? -24.090 -6.569 16.174 1.00 50.22 176 TYR A N 1
ATOM 1422 C CA . TYR A 1 176 ? -24.227 -7.684 15.234 1.00 50.22 176 TYR A CA 1
ATOM 1423 C C . TYR A 1 176 ? -23.880 -9.072 15.792 1.00 50.22 176 TYR A C 1
ATOM 1425 O O . TYR A 1 176 ? -24.344 -10.055 15.218 1.00 50.22 176 TYR A O 1
ATOM 1433 N N . THR A 1 177 ? -23.161 -9.210 16.914 1.00 51.09 177 THR A N 1
ATOM 1434 C CA . THR A 1 177 ? -22.972 -10.528 17.549 1.00 51.09 177 THR A CA 1
ATOM 1435 C C . THR A 1 177 ? -22.831 -10.430 19.071 1.00 51.09 177 THR A C 1
ATOM 1437 O O . THR A 1 177 ? -22.099 -9.604 19.609 1.00 51.09 177 THR A O 1
ATOM 1440 N N . SER A 1 178 ? -23.475 -11.343 19.803 1.00 53.31 178 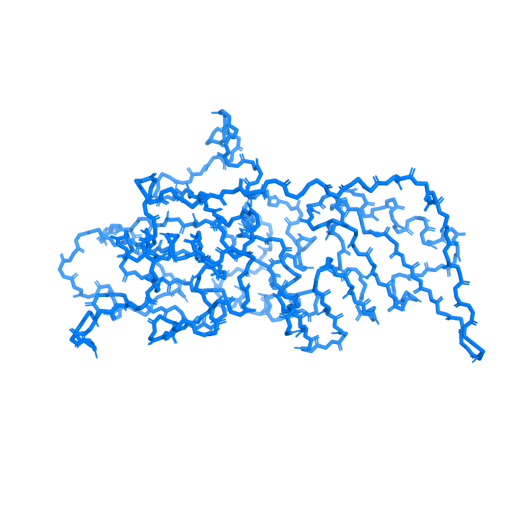SER A N 1
ATOM 1441 C CA . SER A 1 178 ? -23.298 -11.508 21.256 1.00 53.31 178 SER A CA 1
ATOM 1442 C C . SER A 1 178 ? -21.899 -12.005 21.660 1.00 53.31 178 SER A C 1
ATOM 1444 O O . SER A 1 178 ? -21.615 -12.119 22.851 1.00 53.31 178 SER A O 1
ATOM 1446 N N . GLN A 1 179 ? -21.031 -12.312 20.689 1.00 56.88 179 GLN A N 1
ATOM 1447 C CA . GLN A 1 179 ? -19.727 -12.951 20.891 1.00 56.88 179 GLN A CA 1
ATOM 1448 C C . GLN A 1 179 ? -18.527 -12.014 20.660 1.00 56.88 179 GLN A C 1
ATOM 1450 O O . GLN A 1 179 ? -17.410 -12.384 21.009 1.00 56.88 179 GLN A O 1
ATOM 1455 N N . GLY A 1 180 ? -18.736 -10.783 20.170 1.00 63.72 180 GLY A N 1
ATOM 1456 C CA . GLY A 1 180 ? -17.636 -9.864 19.856 1.00 63.72 180 GLY A CA 1
ATOM 1457 C C . GLY A 1 180 ? -16.726 -10.382 18.726 1.00 63.72 180 GLY A C 1
ATOM 1458 O O . GLY A 1 180 ? -17.005 -11.427 18.137 1.00 63.72 180 GLY A O 1
ATOM 1459 N N . PRO A 1 181 ? -15.661 -9.645 18.369 1.00 71.12 181 PRO A N 1
ATOM 1460 C CA . PRO A 1 181 ? -14.737 -10.068 17.323 1.00 71.12 181 PRO A CA 1
ATOM 1461 C C . PRO A 1 181 ? -13.821 -11.216 17.764 1.00 71.12 181 PRO A C 1
ATOM 1463 O O . PRO A 1 181 ? -13.340 -11.249 18.900 1.00 71.12 181 PRO A O 1
ATOM 1466 N N . VAL A 1 182 ? -13.531 -12.128 16.834 1.00 75.56 182 VAL A N 1
ATOM 1467 C CA . VAL A 1 182 ? -12.607 -13.244 17.040 1.00 75.56 182 VAL A CA 1
ATOM 1468 C C . VAL A 1 182 ? -11.214 -12.813 16.596 1.00 75.56 182 VAL A C 1
ATOM 1470 O O . VAL A 1 182 ? -10.896 -12.749 15.412 1.00 75.56 182 VAL A O 1
ATOM 1473 N N . PHE A 1 183 ? -10.357 -12.526 17.571 1.00 75.75 183 PHE A N 1
ATOM 1474 C CA . PHE A 1 183 ? -8.939 -12.240 17.329 1.00 75.75 183 PHE A CA 1
ATOM 1475 C C . PHE A 1 183 ? -8.041 -13.432 17.655 1.00 75.75 183 PHE A C 1
ATOM 1477 O O . PHE A 1 183 ? -6.830 -13.278 17.739 1.00 75.75 183 PHE A O 1
ATOM 1484 N N . GLY A 1 184 ? -8.606 -14.618 17.868 1.00 61.88 184 GLY A N 1
ATOM 1485 C CA . GLY A 1 184 ? -7.868 -15.750 18.412 1.00 61.88 184 GLY A CA 1
ATOM 1486 C C . GLY A 1 184 ? -7.357 -15.498 19.829 1.00 61.88 184 GLY A C 1
ATOM 1487 O O . GLY A 1 184 ? -7.850 -14.632 20.558 1.00 61.88 184 GLY A O 1
ATOM 1488 N N . LYS A 1 185 ? -6.384 -16.303 20.257 1.00 60.69 185 LYS A N 1
ATOM 1489 C CA . LYS A 1 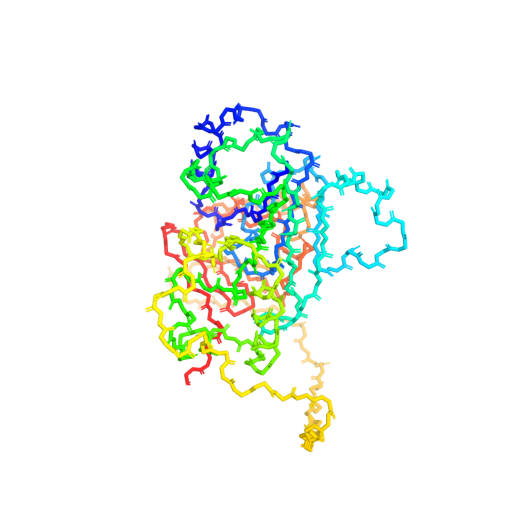185 ? -5.834 -16.223 21.610 1.00 60.69 185 LYS A CA 1
ATOM 1490 C C . LYS A 1 185 ? -4.819 -15.081 21.679 1.00 60.69 185 LYS A C 1
ATOM 1492 O O . LYS A 1 185 ? -3.748 -15.161 21.094 1.00 60.69 185 LYS A O 1
ATOM 1497 N N . ILE A 1 186 ? -5.161 -14.016 22.399 1.00 59.09 186 ILE A N 1
ATOM 1498 C CA . ILE A 1 186 ? -4.239 -12.907 22.660 1.00 59.09 186 ILE A CA 1
ATOM 1499 C C . ILE A 1 186 ? -3.299 -13.344 23.784 1.00 59.09 186 ILE A C 1
ATOM 1501 O O . ILE A 1 186 ? -3.731 -13.486 24.927 1.00 59.09 186 ILE A O 1
ATOM 1505 N N . PHE A 1 187 ? -2.033 -13.575 23.450 1.00 52.97 187 PHE A N 1
ATOM 1506 C CA . PHE A 1 187 ? -0.982 -13.831 24.430 1.00 52.97 187 PHE A CA 1
ATOM 1507 C C . PHE A 1 187 ? -0.392 -12.495 24.891 1.00 52.97 187 PHE A C 1
ATOM 1509 O O . PHE A 1 187 ? 0.088 -11.704 24.077 1.00 52.97 187 PHE A O 1
ATOM 1516 N N . PHE A 1 188 ? -0.434 -12.219 26.192 1.00 52.47 188 PHE A N 1
ATOM 1517 C CA . PHE A 1 188 ? 0.248 -11.064 26.779 1.00 52.47 188 PHE A CA 1
ATOM 1518 C C . PHE A 1 188 ? 1.699 -11.431 27.125 1.00 52.47 188 PHE A C 1
ATOM 1520 O O . PHE A 1 188 ? 2.039 -12.602 27.215 1.00 52.47 188 PHE A O 1
ATOM 1527 N N . GLU A 1 189 ? 2.578 -10.453 27.374 1.00 45.62 189 GLU A N 1
ATOM 1528 C CA . GLU A 1 189 ? 3.974 -10.700 27.808 1.00 45.62 189 GLU A CA 1
ATOM 1529 C C . GLU A 1 189 ? 4.094 -11.595 29.062 1.00 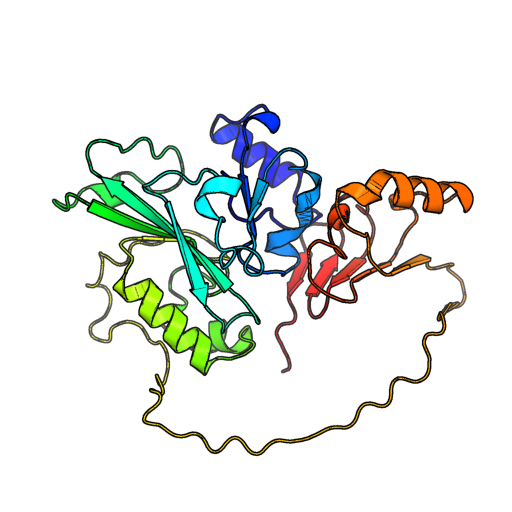45.62 189 GLU A C 1
ATOM 1531 O O . GLU A 1 189 ? 5.139 -12.202 29.304 1.00 45.62 189 GLU A O 1
ATOM 1536 N N . SER A 1 190 ? 3.024 -11.709 29.859 1.00 44.00 190 SER A N 1
ATOM 1537 C CA . SER A 1 190 ? 2.918 -12.666 30.967 1.00 44.00 190 SER A CA 1
ATOM 1538 C C . SER A 1 190 ? 2.878 -14.129 30.514 1.00 44.00 190 SER A C 1
ATOM 1540 O O . SER A 1 190 ? 3.260 -15.022 31.271 1.00 44.00 190 SER A O 1
ATOM 1542 N N . ASP A 1 191 ? 2.457 -14.373 29.279 1.00 48.62 191 ASP A N 1
ATOM 1543 C CA . ASP A 1 191 ? 2.283 -15.681 28.667 1.00 48.62 191 ASP A CA 1
ATOM 1544 C C . ASP A 1 191 ? 3.574 -16.045 27.931 1.00 48.62 191 ASP A C 1
ATOM 1546 O O . ASP A 1 191 ? 3.676 -16.002 26.707 1.00 48.62 191 ASP A O 1
ATOM 1550 N N . LYS A 1 192 ? 4.624 -16.349 28.699 1.00 41.69 192 LYS A N 1
ATOM 1551 C CA . LYS A 1 192 ? 5.928 -16.737 28.148 1.00 41.69 192 LYS A CA 1
ATOM 1552 C C . LYS A 1 192 ? 5.786 -17.957 27.232 1.00 41.69 192 LYS A C 1
ATOM 1554 O O . LYS A 1 192 ? 5.708 -19.087 27.710 1.00 41.69 192 LYS A O 1
ATOM 1559 N N . ILE A 1 193 ? 5.838 -17.741 25.921 1.00 44.44 193 ILE A N 1
ATOM 1560 C CA . ILE A 1 193 ? 6.075 -18.801 24.941 1.00 44.44 193 ILE A CA 1
ATOM 1561 C C . ILE A 1 193 ? 7.585 -19.097 24.953 1.00 44.44 193 ILE A C 1
ATOM 1563 O O . ILE A 1 193 ? 8.386 -18.175 24.767 1.00 44.44 193 ILE A O 1
ATOM 1567 N N . PRO A 1 194 ? 8.025 -20.343 25.199 1.00 38.41 194 PRO A N 1
ATOM 1568 C CA . PRO A 1 194 ? 9.438 -20.685 25.135 1.00 38.41 194 PRO A CA 1
ATOM 1569 C C . PRO A 1 194 ? 9.911 -20.613 23.679 1.00 38.41 194 PRO A C 1
ATOM 1571 O O . PRO A 1 194 ? 9.701 -21.531 22.890 1.00 38.41 194 PRO A O 1
ATOM 1574 N N . ILE A 1 195 ? 10.571 -19.513 23.320 1.00 41.91 195 ILE A N 1
ATOM 1575 C CA . ILE A 1 195 ? 11.272 -19.392 22.042 1.00 41.91 195 ILE A CA 1
ATOM 1576 C C . ILE A 1 195 ? 12.522 -20.272 22.128 1.00 41.91 195 ILE A C 1
ATOM 1578 O O . ILE A 1 195 ? 13.509 -19.917 22.771 1.00 41.91 195 ILE A O 1
ATOM 1582 N N . SER A 1 196 ? 12.477 -21.438 21.488 1.00 32.53 196 SER A N 1
ATOM 1583 C CA . SER A 1 196 ? 13.668 -22.220 21.162 1.00 32.53 196 SER A CA 1
ATOM 1584 C C . SER A 1 196 ? 14.336 -21.568 19.944 1.00 32.53 196 SER A C 1
ATOM 1586 O O . SER A 1 196 ? 13.751 -21.601 18.860 1.00 32.53 196 SER A O 1
ATOM 1588 N N . PRO A 1 197 ? 15.539 -20.980 20.061 1.00 36.69 197 PRO A N 1
ATOM 1589 C CA . PRO A 1 197 ? 16.228 -20.423 18.909 1.00 36.69 197 PRO A CA 1
ATOM 1590 C C . PRO A 1 197 ? 16.709 -21.562 18.002 1.00 36.69 197 PRO A C 1
ATOM 1592 O O . PRO A 1 197 ? 17.743 -22.179 18.262 1.00 36.69 197 PRO A O 1
ATOM 1595 N N . GLN A 1 198 ? 15.997 -21.832 16.908 1.00 36.81 198 GLN A N 1
ATOM 1596 C CA . GLN A 1 198 ? 16.582 -22.578 15.797 1.00 36.81 198 GLN A CA 1
ATOM 1597 C C . GLN A 1 198 ? 17.529 -21.645 15.039 1.00 36.81 198 GLN A C 1
ATOM 1599 O O . GLN A 1 198 ? 17.118 -20.798 14.254 1.00 36.81 198 GLN A O 1
ATOM 1604 N N . LYS A 1 199 ? 18.830 -21.786 15.300 1.00 37.62 199 LYS A N 1
ATOM 1605 C CA . LYS A 1 199 ? 19.873 -21.207 14.452 1.00 37.62 199 LYS A CA 1
ATOM 1606 C C . LYS A 1 199 ? 20.061 -22.104 13.230 1.00 37.62 199 LYS A C 1
ATOM 1608 O O . LYS A 1 199 ? 20.774 -23.101 13.324 1.00 37.62 199 LYS A O 1
ATOM 1613 N N . SER A 1 200 ? 19.492 -21.741 12.086 1.00 36.62 200 SER A N 1
ATOM 1614 C CA . SER A 1 200 ? 20.010 -22.209 10.800 1.00 36.62 200 SER A CA 1
ATOM 1615 C C . SER A 1 200 ? 21.139 -21.269 10.363 1.00 36.62 200 SER A C 1
ATOM 1617 O O . SER A 1 200 ? 20.967 -20.063 10.206 1.00 36.62 200 SER A O 1
ATOM 1619 N N . LYS A 1 201 ? 22.352 -21.815 10.235 1.00 31.67 201 LYS A N 1
ATOM 1620 C CA . LYS A 1 201 ? 23.465 -21.138 9.560 1.00 31.67 201 LYS A CA 1
ATOM 1621 C C . LYS A 1 201 ? 23.218 -21.254 8.060 1.00 31.67 201 LYS A C 1
ATOM 1623 O O . LYS A 1 201 ? 23.303 -22.356 7.529 1.00 31.67 201 LYS A O 1
ATOM 1628 N N . ILE A 1 202 ? 22.944 -20.139 7.394 1.00 35.91 202 ILE A N 1
ATOM 1629 C CA . ILE A 1 202 ? 22.998 -20.059 5.933 1.00 35.91 202 ILE A CA 1
ATOM 1630 C C . ILE A 1 202 ? 24.354 -19.445 5.585 1.00 35.91 202 ILE A C 1
ATOM 1632 O O . ILE A 1 202 ? 24.632 -18.295 5.921 1.00 35.91 202 ILE A O 1
ATOM 1636 N N . GLU A 1 203 ? 25.236 -20.242 4.984 1.00 33.81 203 GLU A N 1
ATOM 1637 C CA . GLU A 1 203 ? 26.491 -19.748 4.421 1.00 33.81 203 GLU A CA 1
ATOM 1638 C C . GLU A 1 203 ? 26.204 -19.117 3.056 1.00 33.81 203 GLU A C 1
ATOM 1640 O O . GLU A 1 203 ? 25.756 -19.790 2.132 1.00 33.81 203 GLU A O 1
ATOM 1645 N N . ILE A 1 204 ? 26.463 -17.814 2.928 1.00 38.06 204 ILE A N 1
ATOM 1646 C CA . ILE A 1 204 ? 26.375 -17.092 1.656 1.00 38.06 204 ILE A CA 1
ATOM 1647 C C . ILE A 1 204 ? 27.627 -17.425 0.844 1.00 38.06 204 ILE A C 1
ATOM 1649 O O . ILE A 1 204 ? 28.679 -16.799 0.996 1.00 38.06 204 ILE A O 1
ATOM 1653 N N . LYS A 1 205 ? 27.515 -18.419 -0.031 1.00 37.31 205 LYS A N 1
ATOM 1654 C CA . LYS A 1 205 ? 28.370 -18.552 -1.210 1.00 37.31 205 LYS A CA 1
ATOM 1655 C C . LYS A 1 205 ? 27.469 -18.757 -2.420 1.00 37.31 205 LYS A C 1
ATOM 1657 O O . LYS A 1 205 ? 26.532 -19.534 -2.345 1.00 37.31 205 LYS A O 1
ATOM 1662 N N . GLU A 1 206 ? 27.825 -18.056 -3.497 1.00 37.59 206 GLU A N 1
ATOM 1663 C CA . GLU A 1 206 ? 27.218 -18.069 -4.840 1.00 37.59 206 GLU A CA 1
ATOM 1664 C C . GLU A 1 206 ? 26.134 -17.006 -5.106 1.00 37.59 206 GLU A C 1
ATOM 1666 O O . GLU A 1 206 ? 24.948 -17.274 -5.241 1.00 37.59 206 GLU A O 1
ATOM 1671 N N . LEU A 1 207 ? 26.597 -15.763 -5.287 1.00 35.47 207 LEU A N 1
ATOM 1672 C CA . LEU A 1 207 ? 25.977 -14.800 -6.203 1.00 35.47 207 LEU A CA 1
ATOM 1673 C C . LEU A 1 207 ? 26.519 -15.075 -7.614 1.00 35.47 207 LEU A C 1
ATOM 1675 O O . LEU A 1 207 ? 27.573 -14.551 -7.971 1.00 35.47 207 LEU A O 1
ATOM 1679 N N . LEU A 1 208 ? 25.830 -15.897 -8.408 1.00 30.23 208 LEU A N 1
ATOM 1680 C CA . LEU A 1 208 ? 26.072 -16.012 -9.850 1.00 30.23 208 LEU A CA 1
ATOM 1681 C C . LEU A 1 208 ? 24.743 -16.126 -10.612 1.00 30.23 208 LEU A C 1
ATOM 1683 O O . LEU A 1 208 ? 23.835 -16.851 -10.217 1.00 30.23 208 LEU A O 1
ATOM 1687 N N . GLN A 1 209 ? 24.653 -15.353 -11.697 1.00 37.66 209 GLN A N 1
ATOM 1688 C CA . GLN A 1 209 ? 23.528 -15.272 -12.631 1.00 37.66 209 GLN A CA 1
ATOM 1689 C C . GLN A 1 209 ? 23.141 -16.647 -13.194 1.00 37.66 209 GLN A C 1
ATOM 1691 O O . GLN A 1 209 ? 23.990 -17.364 -13.721 1.00 37.66 209 GLN A O 1
ATOM 1696 N N . PHE A 1 210 ? 21.842 -16.956 -13.194 1.00 32.03 210 PHE A N 1
ATOM 1697 C CA . PHE A 1 210 ? 21.281 -18.063 -13.965 1.00 32.03 210 PHE A CA 1
ATOM 1698 C C . PHE A 1 210 ? 20.625 -17.532 -15.242 1.00 32.03 210 PHE A C 1
ATOM 1700 O O . PHE A 1 210 ? 19.557 -16.932 -15.199 1.00 32.03 210 PHE A O 1
ATOM 1707 N N . ASN A 1 211 ? 21.247 -17.802 -16.391 1.00 34.00 211 ASN A N 1
ATOM 1708 C CA . ASN A 1 211 ? 20.566 -17.768 -17.683 1.00 34.00 211 ASN A CA 1
ATOM 1709 C C . ASN A 1 211 ? 19.963 -19.156 -17.929 1.00 34.00 211 ASN A C 1
ATOM 1711 O O . ASN A 1 211 ? 20.678 -20.087 -18.302 1.00 34.00 211 ASN A O 1
ATOM 1715 N N . VAL A 1 212 ? 18.656 -19.318 -17.708 1.00 36.72 212 VAL A N 1
ATOM 1716 C CA . VAL A 1 212 ? 17.949 -20.554 -18.069 1.00 36.72 212 VAL A CA 1
ATOM 1717 C C . VAL A 1 212 ? 17.480 -20.438 -19.518 1.00 36.72 212 VAL A C 1
ATOM 1719 O O . VAL A 1 212 ? 16.531 -19.726 -19.829 1.00 36.72 212 VAL A O 1
ATOM 1722 N N . SER A 1 213 ? 18.152 -21.157 -20.417 1.00 34.00 213 SER A N 1
ATOM 1723 C CA . SER A 1 213 ? 17.672 -21.368 -21.784 1.00 34.00 213 SER A CA 1
ATOM 1724 C C . SER A 1 213 ? 16.703 -22.549 -21.788 1.00 34.00 213 SER A C 1
ATOM 1726 O O . SER A 1 213 ? 17.118 -23.710 -21.756 1.00 34.00 213 SER A O 1
ATOM 1728 N N . ILE A 1 214 ? 15.400 -22.259 -21.789 1.00 44.72 214 ILE A N 1
ATOM 1729 C CA . ILE A 1 214 ? 14.378 -23.261 -22.098 1.00 44.72 214 ILE A CA 1
ATOM 1730 C C . ILE A 1 214 ? 14.301 -23.334 -23.621 1.00 44.72 214 ILE A C 1
ATOM 1732 O O . ILE A 1 214 ? 14.094 -22.320 -24.289 1.00 44.72 214 ILE A O 1
ATOM 1736 N N . LYS A 1 215 ? 14.525 -24.536 -24.164 1.00 40.19 215 LYS A N 1
ATOM 1737 C CA . LYS A 1 215 ? 14.524 -24.800 -25.607 1.00 40.19 215 LYS A CA 1
ATOM 1738 C C . LYS A 1 215 ? 13.310 -24.121 -26.257 1.00 40.19 215 LYS A C 1
ATOM 1740 O O . LYS A 1 215 ? 12.179 -24.437 -25.911 1.00 40.19 215 LYS A O 1
ATOM 1745 N N . GLU A 1 216 ? 13.610 -23.213 -27.190 1.00 49.22 216 GLU A N 1
ATOM 1746 C CA . GLU A 1 216 ? 12.716 -22.513 -28.134 1.00 49.22 216 GLU A CA 1
ATOM 1747 C C . GLU A 1 216 ? 12.211 -21.097 -27.778 1.00 49.22 216 GLU A C 1
ATOM 1749 O O . GLU A 1 216 ? 11.676 -20.438 -28.669 1.00 49.22 216 GLU A O 1
ATOM 1754 N N . LYS A 1 217 ? 12.463 -20.538 -26.580 1.00 54.47 217 LYS A N 1
ATOM 1755 C CA . LYS A 1 217 ? 12.217 -19.100 -26.304 1.00 54.47 217 LYS A CA 1
ATOM 1756 C C . LYS A 1 217 ? 13.304 -18.483 -25.421 1.00 54.47 217 LYS A C 1
ATOM 1758 O O . LYS A 1 217 ? 13.580 -18.980 -24.335 1.00 54.47 217 LYS A O 1
ATOM 1763 N N . HIS A 1 218 ? 13.885 -17.363 -25.861 1.00 70.38 218 HIS A N 1
ATOM 1764 C CA . HIS A 1 218 ? 14.715 -16.521 -24.997 1.00 70.38 218 HIS A CA 1
ATOM 1765 C C . HIS A 1 218 ? 13.806 -15.833 -23.972 1.00 70.38 218 HIS A C 1
ATOM 1767 O O . HIS A 1 218 ? 12.999 -14.986 -24.346 1.00 70.38 218 HIS A O 1
ATOM 1773 N N . LEU A 1 219 ? 13.909 -16.238 -22.706 1.00 82.88 219 LEU A N 1
ATOM 1774 C CA . LEU A 1 219 ? 13.225 -15.592 -21.589 1.00 82.88 219 LEU A CA 1
ATOM 1775 C C . LEU A 1 219 ? 14.173 -14.577 -20.951 1.00 82.88 219 LEU A C 1
ATOM 1777 O O . LEU A 1 219 ? 15.324 -14.901 -20.662 1.00 82.88 219 LEU A O 1
ATOM 1781 N N . LEU A 1 220 ? 13.689 -13.357 -20.740 1.00 88.81 220 LEU A N 1
ATOM 1782 C CA . LEU A 1 220 ? 14.438 -12.261 -20.139 1.00 88.81 220 LEU A CA 1
ATOM 1783 C C . LEU A 1 220 ? 13.913 -11.973 -18.738 1.00 88.81 220 LEU A C 1
ATOM 1785 O O . LEU A 1 220 ? 12.713 -11.772 -18.540 1.00 88.81 220 LEU A O 1
ATOM 1789 N N . SER A 1 221 ? 14.826 -11.916 -17.776 1.00 92.62 221 SER A N 1
ATOM 1790 C CA . SER A 1 221 ? 14.521 -11.588 -16.389 1.00 92.62 221 SER A CA 1
ATOM 1791 C C . SER A 1 221 ? 15.409 -10.464 -15.883 1.00 92.62 221 SER A C 1
ATOM 1793 O O . SER A 1 221 ? 16.594 -10.426 -16.218 1.00 92.62 221 SER A O 1
ATOM 1795 N N . ILE A 1 222 ? 14.873 -9.610 -15.016 1.00 92.94 222 ILE A N 1
ATOM 1796 C CA . ILE A 1 222 ? 15.673 -8.653 -14.245 1.00 92.94 222 ILE A CA 1
ATOM 1797 C C . ILE A 1 222 ? 15.549 -8.925 -12.748 1.00 92.94 222 ILE A C 1
ATOM 1799 O O . ILE A 1 222 ? 14.509 -9.383 -12.273 1.00 92.94 222 ILE A O 1
ATOM 1803 N N . LEU A 1 223 ? 16.617 -8.613 -12.018 1.00 92.56 223 LEU A N 1
ATOM 1804 C CA . LEU A 1 223 ? 16.654 -8.649 -10.562 1.00 92.56 223 LEU A CA 1
ATOM 1805 C C . LEU A 1 223 ? 16.581 -7.216 -10.034 1.00 92.56 223 LEU A C 1
ATOM 1807 O O . LEU A 1 223 ? 17.517 -6.444 -10.232 1.00 92.56 223 LEU A O 1
ATOM 1811 N N . ASN A 1 224 ? 15.500 -6.914 -9.322 1.00 92.94 224 ASN A N 1
ATOM 1812 C CA . ASN A 1 224 ? 15.147 -5.613 -8.771 1.00 92.94 224 ASN A CA 1
ATOM 1813 C C . ASN A 1 224 ? 14.918 -4.529 -9.834 1.00 92.94 224 ASN A C 1
ATOM 1815 O O . ASN A 1 224 ? 15.521 -4.494 -10.903 1.00 92.94 224 ASN A O 1
ATOM 1819 N N . THR A 1 225 ? 14.027 -3.601 -9.510 1.00 93.25 225 THR A N 1
ATOM 1820 C CA . THR A 1 225 ? 13.722 -2.430 -10.345 1.00 93.25 225 THR A CA 1
ATOM 1821 C C . THR A 1 225 ? 14.354 -1.147 -9.801 1.00 93.25 225 THR A C 1
ATOM 1823 O O . THR A 1 225 ? 14.219 -0.084 -10.404 1.00 93.25 225 THR A O 1
ATOM 1826 N N . GLY A 1 226 ? 15.077 -1.244 -8.681 1.00 92.50 226 GLY A N 1
ATOM 1827 C CA . GLY A 1 226 ? 15.661 -0.095 -7.998 1.00 92.50 226 GLY A CA 1
ATOM 1828 C C . GLY A 1 226 ? 14.607 0.809 -7.353 1.00 92.50 226 GLY A C 1
ATOM 1829 O O . GLY A 1 226 ? 13.408 0.575 -7.483 1.00 92.50 226 GLY A O 1
ATOM 1830 N N . GLY A 1 227 ? 15.056 1.866 -6.682 1.00 91.06 227 GLY A N 1
ATOM 1831 C CA . GLY A 1 227 ? 14.183 2.935 -6.192 1.00 91.06 227 GLY A CA 1
ATOM 1832 C C . GLY A 1 227 ? 13.654 3.826 -7.320 1.00 91.06 227 GLY A C 1
ATOM 1833 O O . GLY A 1 227 ? 14.194 3.828 -8.431 1.00 91.06 227 GLY A O 1
ATOM 1834 N N . ILE A 1 228 ? 12.632 4.638 -7.030 1.00 91.69 228 ILE A N 1
ATOM 1835 C CA . ILE A 1 228 ? 11.986 5.545 -8.004 1.00 91.69 228 ILE A CA 1
ATOM 1836 C C . ILE A 1 228 ? 13.027 6.417 -8.728 1.00 91.69 228 ILE A C 1
ATOM 1838 O O . ILE A 1 228 ? 13.025 6.540 -9.953 1.00 91.69 228 ILE A O 1
ATOM 1842 N N . GLU A 1 229 ? 13.992 6.959 -7.982 1.00 91.88 229 GLU A N 1
ATOM 1843 C CA . GLU A 1 229 ? 15.047 7.836 -8.511 1.00 91.88 229 GLU A CA 1
ATOM 1844 C C . GLU A 1 229 ? 15.992 7.137 -9.503 1.00 91.88 229 GLU A C 1
ATOM 1846 O O . GLU A 1 229 ? 16.633 7.772 -10.345 1.00 91.88 229 GLU A O 1
ATOM 1851 N N . GLN A 1 230 ? 16.075 5.807 -9.446 1.00 91.94 230 GLN A N 1
ATOM 1852 C CA . GLN A 1 230 ? 16.958 5.011 -10.298 1.00 91.94 230 GLN A CA 1
ATOM 1853 C C . GLN A 1 230 ? 16.333 4.675 -11.655 1.00 91.94 230 GLN A C 1
ATOM 1855 O O . GLN A 1 230 ? 17.026 4.126 -12.516 1.00 91.94 230 GLN A O 1
ATOM 1860 N N . ARG A 1 231 ? 15.073 5.064 -11.901 1.00 93.31 231 ARG A N 1
ATOM 1861 C CA . ARG A 1 231 ? 14.346 4.771 -13.144 1.00 93.31 231 ARG A CA 1
ATOM 1862 C C . ARG A 1 231 ? 15.141 5.113 -14.400 1.00 93.31 231 ARG A C 1
ATOM 1864 O O . ARG A 1 231 ? 15.257 4.305 -15.315 1.00 93.31 231 ARG A O 1
ATOM 1871 N N . ASN A 1 232 ? 15.736 6.304 -14.456 1.00 93.19 232 ASN A N 1
ATOM 1872 C CA . ASN A 1 232 ? 16.489 6.739 -15.636 1.00 93.19 232 ASN A CA 1
ATOM 1873 C C . ASN A 1 232 ? 17.740 5.882 -15.881 1.00 93.19 232 ASN A C 1
ATOM 1875 O O . ASN A 1 232 ? 18.096 5.639 -17.033 1.00 93.19 232 ASN A O 1
ATOM 1879 N N . CYS A 1 233 ? 18.406 5.430 -14.818 1.00 92.88 233 CYS A N 1
ATOM 1880 C CA . CYS A 1 233 ? 19.556 4.535 -14.918 1.00 92.88 233 CYS A CA 1
ATOM 1881 C C . CYS A 1 233 ? 19.124 3.136 -15.370 1.00 92.88 233 CYS A C 1
ATOM 1883 O O . CYS A 1 233 ? 19.755 2.580 -16.264 1.00 92.88 233 CYS A O 1
ATOM 1885 N N . LEU A 1 234 ? 18.016 2.620 -14.828 1.00 93.00 234 LEU A N 1
ATOM 1886 C CA . LEU A 1 234 ? 17.421 1.346 -15.237 1.00 93.00 234 LEU A CA 1
ATOM 1887 C C . LEU A 1 234 ? 17.071 1.339 -16.731 1.00 93.00 234 LEU A C 1
ATOM 1889 O O . LEU A 1 234 ? 17.496 0.449 -17.462 1.00 93.00 234 LEU A O 1
ATOM 1893 N N . ILE A 1 235 ? 16.363 2.366 -17.212 1.00 93.06 235 ILE A N 1
ATOM 1894 C CA . ILE A 1 235 ? 15.992 2.474 -18.631 1.00 93.06 235 ILE A CA 1
ATOM 1895 C C . ILE A 1 235 ? 17.230 2.598 -19.526 1.00 93.06 235 ILE A C 1
ATOM 1897 O O . ILE A 1 235 ? 17.287 1.978 -20.585 1.00 93.06 235 ILE A O 1
ATOM 1901 N N . LYS A 1 236 ? 18.250 3.360 -19.110 1.00 90.69 236 LYS A N 1
ATOM 1902 C CA . LYS A 1 236 ? 19.517 3.445 -19.855 1.00 90.69 236 LYS A CA 1
ATOM 1903 C C . LYS A 1 236 ? 20.224 2.091 -19.949 1.00 90.69 236 LYS A C 1
ATOM 1905 O O . LYS A 1 236 ? 20.723 1.775 -21.023 1.00 90.69 236 LYS A O 1
ATOM 1910 N N . ALA A 1 237 ? 20.240 1.313 -18.866 1.00 89.94 237 ALA A N 1
ATOM 1911 C CA . ALA A 1 237 ? 20.847 -0.017 -18.836 1.00 89.94 237 ALA A CA 1
ATOM 1912 C C . ALA A 1 237 ? 20.093 -1.029 -19.717 1.00 89.94 237 ALA A C 1
ATOM 1914 O O . ALA A 1 237 ? 20.718 -1.816 -20.418 1.00 89.94 237 ALA A O 1
ATOM 1915 N N . LEU A 1 238 ? 18.756 -0.980 -19.750 1.00 88.88 238 LEU A N 1
ATOM 1916 C CA . LEU A 1 238 ? 17.969 -1.797 -20.684 1.00 88.88 238 LEU A CA 1
ATOM 1917 C C . LEU A 1 238 ? 18.268 -1.416 -22.140 1.00 88.88 238 LEU A C 1
ATOM 1919 O O . LEU A 1 238 ? 18.560 -2.279 -22.965 1.00 88.88 238 LEU A O 1
ATOM 1923 N N . ASN A 1 239 ? 18.274 -0.116 -22.441 1.00 91.31 239 ASN A N 1
ATOM 1924 C CA . ASN A 1 239 ? 18.517 0.373 -23.794 1.00 91.31 239 ASN A CA 1
ATOM 1925 C C . ASN A 1 239 ? 19.925 0.030 -24.310 1.00 91.31 239 ASN A C 1
ATOM 1927 O O . ASN A 1 239 ? 20.069 -0.213 -25.506 1.00 91.31 239 ASN A O 1
ATOM 1931 N N . SER A 1 240 ? 20.958 -0.012 -23.453 1.00 89.44 240 SER A N 1
ATOM 1932 C CA . SER A 1 240 ? 22.309 -0.423 -23.878 1.00 89.44 240 SER A CA 1
ATOM 1933 C C . SER A 1 240 ? 22.382 -1.882 -24.328 1.00 89.44 240 SER A C 1
ATOM 1935 O O . SER A 1 240 ? 23.241 -2.220 -25.135 1.00 89.44 240 SER A O 1
ATOM 1937 N N . GLU A 1 241 ? 21.447 -2.713 -23.869 1.00 89.12 241 GLU A N 1
ATOM 1938 C CA . GLU A 1 241 ? 21.278 -4.108 -24.290 1.00 89.12 241 GLU A CA 1
ATOM 1939 C C . GLU A 1 241 ? 20.236 -4.260 -25.418 1.00 89.12 241 GLU A C 1
ATOM 1941 O O . GLU A 1 241 ? 19.846 -5.371 -25.766 1.00 89.12 241 GLU A O 1
ATOM 1946 N N . ASN A 1 242 ? 19.769 -3.151 -26.013 1.00 91.62 242 ASN A N 1
ATOM 1947 C CA . ASN A 1 242 ? 18.657 -3.108 -26.976 1.00 91.62 242 ASN A CA 1
ATOM 1948 C C . ASN A 1 242 ? 17.341 -3.696 -26.433 1.00 91.62 242 ASN A C 1
ATOM 1950 O O . ASN A 1 242 ? 16.525 -4.222 -27.192 1.00 91.62 242 ASN A O 1
ATOM 1954 N N . LEU A 1 243 ? 17.124 -3.602 -25.120 1.00 90.88 243 LEU A N 1
ATOM 1955 C CA . LEU A 1 243 ? 15.912 -4.053 -24.448 1.00 90.88 243 LEU A CA 1
ATOM 1956 C C . LEU A 1 243 ? 15.023 -2.870 -24.071 1.00 90.88 243 LEU A C 1
ATOM 1958 O O . LEU A 1 243 ? 15.485 -1.757 -23.828 1.00 90.88 243 LEU A O 1
ATOM 1962 N N . SER A 1 244 ? 13.728 -3.141 -23.954 1.00 94.19 244 SER A N 1
ATOM 1963 C CA . SER A 1 244 ? 12.757 -2.252 -23.319 1.00 94.19 244 SER A CA 1
ATOM 1964 C C . SER A 1 244 ? 12.115 -2.959 -22.124 1.00 94.19 244 SER A C 1
ATOM 1966 O O . SER A 1 244 ? 12.141 -4.191 -22.070 1.00 94.19 244 SER A O 1
ATOM 1968 N N . PRO A 1 245 ? 11.480 -2.235 -21.188 1.00 93.88 245 PRO A N 1
ATOM 1969 C CA . PRO A 1 245 ? 10.734 -2.875 -20.106 1.00 93.88 245 PRO A CA 1
ATOM 1970 C C . PRO A 1 245 ? 9.689 -3.895 -20.589 1.00 93.88 245 PRO A C 1
ATOM 1972 O O . PRO A 1 245 ? 9.552 -4.960 -19.999 1.00 93.88 245 PRO A O 1
ATOM 1975 N N . SER A 1 246 ? 9.023 -3.634 -21.719 1.00 94.69 246 SER A N 1
ATOM 1976 C CA . SER A 1 246 ? 8.067 -4.566 -22.343 1.00 94.69 246 SER A CA 1
ATOM 1977 C C . SER A 1 246 ? 8.709 -5.809 -22.969 1.00 94.69 246 SER A C 1
ATOM 1979 O O . SER A 1 246 ? 8.009 -6.729 -23.377 1.00 94.69 246 SER A O 1
ATOM 1981 N N . SER A 1 247 ? 10.036 -5.831 -23.100 1.00 91.88 247 SER A N 1
ATOM 1982 C CA . SER A 1 247 ? 10.778 -7.002 -23.578 1.00 91.88 247 SER A CA 1
ATOM 1983 C C . SER A 1 247 ? 11.089 -7.982 -22.444 1.00 91.88 247 SER A C 1
ATOM 1985 O O . SER A 1 247 ? 11.488 -9.112 -22.708 1.00 91.88 247 SER A O 1
ATOM 1987 N N . ILE A 1 248 ? 10.932 -7.560 -21.186 1.00 93.88 248 ILE A N 1
ATOM 1988 C CA . ILE A 1 248 ? 11.203 -8.392 -20.016 1.00 93.88 248 ILE A CA 1
ATOM 1989 C C . ILE A 1 248 ? 10.013 -9.322 -19.765 1.00 93.88 248 ILE A C 1
ATOM 1991 O O . ILE A 1 248 ? 8.854 -8.918 -19.854 1.00 93.88 248 ILE A O 1
ATOM 1995 N N . ASN A 1 249 ? 10.310 -10.591 -19.482 1.00 93.56 249 ASN A N 1
ATOM 1996 C CA . ASN A 1 249 ? 9.307 -11.603 -19.157 1.00 93.56 249 ASN A CA 1
ATOM 1997 C C . ASN A 1 249 ? 9.107 -11.730 -17.650 1.00 93.56 249 ASN A C 1
ATOM 1999 O O . ASN A 1 249 ? 7.981 -11.941 -17.207 1.00 93.56 249 ASN A O 1
ATOM 2003 N N . PHE A 1 250 ? 10.189 -11.608 -16.877 1.00 95.00 250 PHE A N 1
ATOM 2004 C CA . PHE A 1 250 ? 10.163 -11.784 -15.430 1.00 95.00 250 PHE A CA 1
ATOM 2005 C C . PHE A 1 250 ? 10.855 -10.635 -14.700 1.00 95.00 250 PHE A C 1
ATOM 2007 O O . PHE A 1 250 ? 11.979 -10.257 -15.023 1.00 95.00 250 PHE A O 1
ATOM 2014 N N . VAL A 1 251 ? 10.207 -10.110 -13.669 1.00 95.19 251 VAL A N 1
ATOM 2015 C CA . VAL A 1 251 ? 10.830 -9.193 -12.708 1.00 95.19 251 VAL A CA 1
ATOM 2016 C C . VAL A 1 251 ? 10.903 -9.926 -11.383 1.00 95.19 251 VAL A C 1
ATOM 2018 O O . VAL A 1 251 ? 9.889 -10.422 -10.908 1.00 95.19 251 VAL A O 1
ATOM 2021 N N . ILE A 1 252 ? 12.092 -10.019 -10.799 1.00 94.94 252 ILE A N 1
ATOM 2022 C CA . ILE A 1 252 ? 12.309 -10.692 -9.519 1.00 94.94 252 ILE A CA 1
ATOM 2023 C C . ILE A 1 252 ? 12.765 -9.640 -8.518 1.00 94.94 252 ILE A C 1
ATOM 2025 O O . ILE A 1 252 ? 13.804 -9.017 -8.720 1.00 94.94 252 ILE A O 1
ATOM 2029 N N . ILE A 1 253 ? 12.006 -9.434 -7.449 1.00 93.12 253 ILE A N 1
ATOM 2030 C CA . ILE A 1 253 ? 12.343 -8.517 -6.363 1.00 93.12 253 ILE A CA 1
ATOM 2031 C C . ILE A 1 253 ? 12.861 -9.337 -5.187 1.00 93.12 253 ILE A C 1
ATOM 2033 O O . ILE A 1 253 ? 12.136 -10.142 -4.606 1.00 93.12 253 ILE A O 1
ATOM 2037 N N . SER A 1 254 ? 14.136 -9.141 -4.854 1.00 86.56 254 SER A N 1
ATOM 2038 C CA . SER A 1 254 ? 14.817 -9.909 -3.806 1.00 86.56 254 SER A CA 1
ATOM 2039 C C . SER A 1 254 ? 14.466 -9.466 -2.389 1.00 86.56 254 SER A C 1
ATOM 2041 O O . SER A 1 254 ? 14.708 -10.211 -1.447 1.00 86.56 254 SER A O 1
ATOM 2043 N N . CYS A 1 255 ? 13.991 -8.231 -2.233 1.00 83.25 255 CYS A N 1
ATOM 2044 C CA . CYS A 1 255 ? 13.587 -7.663 -0.956 1.00 83.25 255 CYS A CA 1
ATOM 2045 C C . CYS A 1 255 ? 12.468 -6.653 -1.196 1.00 83.25 255 CYS A C 1
ATOM 2047 O O . CYS A 1 255 ? 12.579 -5.801 -2.078 1.00 83.25 255 CYS A O 1
ATOM 2049 N N . SER A 1 256 ? 11.398 -6.751 -0.424 1.00 78.19 256 SER A N 1
ATOM 2050 C CA . SER A 1 256 ? 10.219 -5.912 -0.549 1.00 78.19 256 SER A CA 1
ATOM 2051 C C . SER A 1 256 ? 10.406 -4.605 0.222 1.00 78.19 256 SER A C 1
ATOM 2053 O O . SER A 1 256 ? 9.904 -4.445 1.326 1.00 78.19 256 SER A O 1
ATOM 2055 N N . GLU A 1 257 ? 11.190 -3.689 -0.349 1.00 83.19 257 GLU A N 1
ATOM 2056 C CA . GLU A 1 257 ? 11.416 -2.332 0.167 1.00 83.19 257 GLU A CA 1
ATOM 2057 C C . GLU A 1 257 ? 11.564 -1.342 -1.001 1.00 83.19 257 GLU A C 1
ATOM 2059 O O . GLU A 1 257 ? 11.880 -1.733 -2.134 1.00 83.19 257 GLU A O 1
ATOM 2064 N N . GLU A 1 258 ? 11.400 -0.044 -0.724 1.00 81.81 258 GLU A N 1
ATOM 2065 C CA . GLU A 1 258 ? 11.404 1.041 -1.721 1.00 81.81 258 GLU A CA 1
ATOM 2066 C C . GLU A 1 258 ? 12.571 0.945 -2.712 1.00 81.81 258 GLU A C 1
ATOM 2068 O O . GLU A 1 258 ? 12.397 1.086 -3.923 1.00 81.81 258 GLU A O 1
ATOM 2073 N N . HIS A 1 259 ? 13.776 0.678 -2.206 1.00 86.25 259 HIS A N 1
ATOM 2074 C CA . HIS A 1 259 ? 15.005 0.682 -2.998 1.00 86.25 259 HIS A CA 1
ATOM 2075 C C . HIS A 1 259 ? 15.115 -0.479 -3.995 1.00 86.25 259 HIS A C 1
ATOM 2077 O O . HIS A 1 259 ? 16.015 -0.469 -4.834 1.00 86.25 259 HIS A O 1
ATOM 2083 N N . PHE A 1 260 ? 14.216 -1.462 -3.935 1.00 88.06 260 PHE A N 1
ATOM 2084 C CA . PHE A 1 260 ? 14.217 -2.626 -4.820 1.00 88.06 260 PHE A CA 1
ATOM 2085 C C . PHE A 1 260 ? 13.016 -2.650 -5.773 1.00 88.06 260 PHE A C 1
ATOM 2087 O O . PHE A 1 260 ? 13.151 -3.129 -6.903 1.00 88.06 260 PHE A O 1
ATOM 2094 N N . CYS A 1 261 ? 11.864 -2.126 -5.351 1.00 91.81 261 CYS A N 1
ATOM 2095 C CA . CYS A 1 261 ? 10.584 -2.240 -6.061 1.00 91.81 261 CYS A CA 1
ATOM 2096 C C . CYS A 1 261 ? 10.002 -0.899 -6.547 1.00 91.81 261 CYS A C 1
ATOM 2098 O O . CYS A 1 261 ? 8.842 -0.818 -6.937 1.00 91.81 261 CYS A O 1
ATOM 2100 N N . GLY A 1 262 ? 10.790 0.172 -6.571 1.00 92.31 262 GLY A N 1
ATOM 2101 C CA . GLY A 1 262 ? 10.306 1.506 -6.916 1.00 92.31 262 GLY A CA 1
ATOM 2102 C C . GLY A 1 262 ? 9.772 1.667 -8.343 1.00 92.31 262 GLY A C 1
ATOM 2103 O O . GLY A 1 262 ? 9.048 2.626 -8.574 1.00 92.31 262 GLY A O 1
ATOM 2104 N N . ASN A 1 263 ? 10.089 0.775 -9.296 1.00 94.75 263 ASN A N 1
ATOM 2105 C CA . ASN A 1 263 ? 9.715 0.924 -10.715 1.00 94.75 263 ASN A CA 1
ATOM 2106 C C . ASN A 1 263 ? 8.950 -0.280 -11.301 1.00 94.75 263 ASN A C 1
ATOM 2108 O O . ASN A 1 263 ? 9.037 -0.536 -12.502 1.00 94.75 263 ASN A O 1
ATOM 2112 N N . LEU A 1 264 ? 8.192 -1.026 -10.489 1.00 94.50 264 LEU A N 1
ATOM 2113 C CA . LEU A 1 264 ? 7.440 -2.210 -10.946 1.00 94.50 264 LEU A CA 1
ATOM 2114 C C . LEU A 1 264 ? 6.501 -1.913 -12.123 1.00 94.50 264 LEU A C 1
ATOM 2116 O O . LEU A 1 264 ? 6.498 -2.645 -13.112 1.00 94.50 264 LEU A O 1
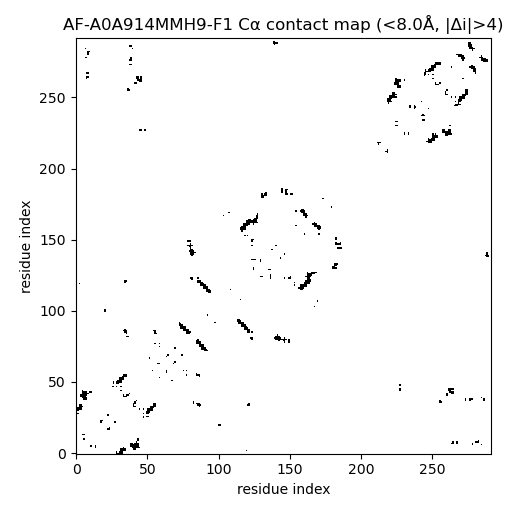ATOM 2120 N N . ALA A 1 265 ? 5.758 -0.806 -12.055 1.00 94.25 265 ALA A N 1
ATOM 2121 C CA . ALA A 1 265 ? 4.771 -0.435 -13.071 1.00 94.25 265 ALA A CA 1
ATOM 2122 C C . ALA A 1 265 ? 5.366 -0.117 -14.456 1.00 94.25 265 ALA A C 1
ATOM 2124 O O . ALA A 1 265 ? 4.625 0.008 -15.431 1.00 94.25 265 ALA A O 1
ATOM 2125 N N . ASP A 1 266 ? 6.692 0.030 -14.576 1.00 95.38 266 ASP A N 1
ATOM 2126 C CA . ASP A 1 266 ? 7.336 0.201 -15.881 1.00 95.38 266 ASP A CA 1
ATOM 2127 C C . ASP A 1 266 ? 7.368 -1.106 -16.698 1.00 95.38 266 ASP A C 1
ATOM 2129 O O . ASP A 1 266 ? 7.655 -1.047 -17.891 1.00 95.38 266 ASP A O 1
ATOM 2133 N N . PHE A 1 267 ? 7.040 -2.262 -16.104 1.00 95.38 267 PHE A N 1
ATOM 2134 C CA . PHE A 1 267 ? 7.120 -3.596 -16.717 1.00 95.38 267 PHE A CA 1
ATOM 2135 C C . PHE A 1 267 ? 5.732 -4.214 -16.994 1.00 95.38 267 PHE A C 1
ATOM 2137 O O . PHE A 1 267 ? 5.358 -5.210 -16.374 1.00 95.38 267 PHE A O 1
ATOM 2144 N N . PRO A 1 268 ? 4.951 -3.676 -17.953 1.00 92.75 268 PRO A N 1
ATOM 2145 C CA . PRO A 1 268 ? 3.524 -3.989 -18.114 1.00 92.75 268 PRO A CA 1
ATOM 2146 C C . PRO A 1 268 ? 3.223 -5.412 -18.611 1.00 92.75 268 PRO A C 1
ATOM 2148 O O . PRO A 1 268 ? 2.072 -5.835 -18.597 1.00 92.75 268 PRO A O 1
ATOM 2151 N N . THR A 1 269 ? 4.231 -6.134 -19.100 1.00 92.12 269 THR A N 1
ATOM 2152 C CA . THR A 1 269 ? 4.099 -7.485 -19.672 1.00 92.12 269 THR A CA 1
ATOM 2153 C C . THR A 1 269 ? 4.812 -8.552 -18.852 1.00 92.12 269 THR A C 1
ATOM 2155 O O . THR A 1 269 ? 4.752 -9.728 -19.211 1.00 92.12 269 THR A O 1
ATOM 2158 N N . SER A 1 270 ? 5.509 -8.157 -17.788 1.00 94.38 270 SER A N 1
ATOM 2159 C CA . SER A 1 270 ? 6.283 -9.084 -16.974 1.00 94.38 270 SER A CA 1
ATOM 2160 C C . SER A 1 270 ? 5.392 -9.807 -15.980 1.00 94.38 270 SER A C 1
ATOM 2162 O O . SER A 1 270 ? 4.521 -9.200 -15.367 1.00 94.38 270 SER A O 1
ATOM 2164 N N . THR A 1 271 ? 5.671 -11.082 -15.737 1.00 94.44 271 THR A N 1
ATOM 2165 C CA . THR A 1 271 ? 5.309 -11.700 -14.462 1.00 94.44 271 THR A CA 1
ATOM 2166 C C . THR A 1 271 ? 6.283 -11.199 -13.401 1.00 94.44 271 THR A C 1
ATOM 2168 O O . THR A 1 271 ? 7.501 -11.270 -13.577 1.00 94.44 271 THR A O 1
ATOM 2171 N N . ILE A 1 272 ? 5.754 -10.661 -12.312 1.00 94.38 272 ILE A N 1
ATOM 2172 C CA . ILE A 1 272 ? 6.529 -10.063 -11.234 1.00 94.38 272 ILE A CA 1
ATOM 2173 C C . ILE A 1 272 ? 6.481 -11.007 -10.042 1.00 94.38 272 ILE A C 1
ATOM 2175 O O . ILE A 1 272 ? 5.401 -11.375 -9.602 1.00 94.38 272 ILE A O 1
ATOM 2179 N N . PHE A 1 273 ? 7.648 -11.375 -9.530 1.00 93.44 273 PHE A N 1
ATOM 2180 C CA . PHE A 1 273 ? 7.820 -12.086 -8.272 1.00 93.44 273 PHE A CA 1
ATOM 2181 C C . PHE A 1 273 ? 8.394 -11.110 -7.255 1.00 93.44 273 PHE A C 1
ATOM 2183 O O . PHE A 1 273 ? 9.460 -10.539 -7.500 1.00 93.44 273 PHE A O 1
ATOM 2190 N N . MET A 1 274 ? 7.714 -10.906 -6.134 1.00 90.88 274 MET A N 1
ATOM 2191 C CA . MET A 1 274 ? 8.153 -9.995 -5.088 1.00 90.88 274 MET A CA 1
ATOM 2192 C C . MET A 1 274 ? 8.086 -10.665 -3.730 1.00 90.88 274 MET A C 1
ATOM 2194 O O . MET A 1 274 ? 7.031 -10.734 -3.123 1.00 90.88 274 MET A O 1
ATOM 2198 N N . CYS A 1 275 ? 9.236 -11.157 -3.259 1.00 82.56 275 CYS A N 1
ATOM 2199 C CA . CYS A 1 275 ? 9.299 -12.033 -2.092 1.00 82.56 275 CYS A CA 1
ATOM 2200 C C . CYS A 1 275 ? 8.361 -13.241 -2.270 1.00 82.56 275 CYS A C 1
ATOM 2202 O O . CYS A 1 275 ? 8.637 -14.117 -3.092 1.00 82.56 275 CYS A O 1
ATOM 2204 N N . THR A 1 276 ? 7.280 -13.275 -1.503 1.00 80.94 276 THR A N 1
ATOM 2205 C CA . THR A 1 276 ? 6.208 -14.261 -1.555 1.00 80.94 276 THR A CA 1
ATOM 2206 C C . THR A 1 276 ? 5.138 -13.928 -2.590 1.00 80.94 276 THR A C 1
ATOM 2208 O O . THR A 1 276 ? 4.369 -14.800 -2.957 1.00 80.94 276 THR A O 1
ATOM 2211 N N . ASP A 1 277 ? 5.095 -12.725 -3.144 1.00 89.06 277 ASP A N 1
ATOM 2212 C CA . ASP A 1 277 ? 4.027 -12.321 -4.051 1.00 89.06 277 ASP A CA 1
ATOM 2213 C C . ASP A 1 277 ? 4.324 -12.669 -5.506 1.00 89.06 277 ASP A C 1
ATOM 2215 O O . ASP A 1 277 ? 5.465 -12.615 -5.976 1.00 89.06 277 ASP A O 1
ATOM 2219 N N . ILE A 1 278 ? 3.261 -12.941 -6.259 1.00 90.88 278 ILE A N 1
ATOM 2220 C CA . ILE A 1 278 ? 3.264 -12.961 -7.714 1.00 90.88 278 ILE A CA 1
ATOM 2221 C C . ILE A 1 278 ? 2.219 -11.984 -8.253 1.00 90.88 278 ILE A C 1
ATOM 2223 O O . ILE A 1 278 ? 1.067 -11.976 -7.834 1.00 90.88 278 ILE A O 1
ATOM 2227 N N . ALA A 1 279 ? 2.581 -11.207 -9.264 1.00 90.69 279 ALA A N 1
ATOM 2228 C CA . ALA A 1 279 ? 1.615 -10.499 -10.091 1.00 90.69 279 ALA A CA 1
ATOM 2229 C C . ALA A 1 279 ? 1.836 -10.871 -11.553 1.00 90.69 279 ALA A C 1
ATOM 2231 O O . ALA A 1 279 ? 2.970 -10.898 -12.040 1.00 90.69 279 ALA A O 1
ATOM 2232 N N . VAL A 1 280 ? 0.756 -11.167 -12.272 1.00 88.81 280 VAL A N 1
ATOM 2233 C CA . VAL A 1 280 ? 0.806 -11.443 -13.710 1.00 88.81 280 VAL A CA 1
ATOM 2234 C C . VAL A 1 280 ? 0.085 -10.335 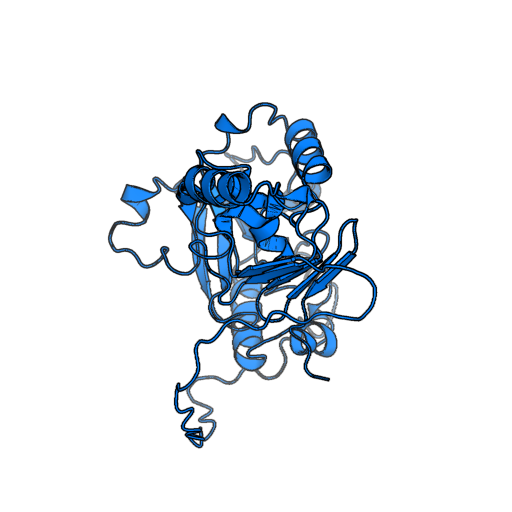-14.475 1.00 88.81 280 VAL A C 1
ATOM 2236 O O . VAL A 1 280 ? -0.851 -9.743 -13.941 1.00 88.81 280 VAL A O 1
ATOM 2239 N N . PRO A 1 281 ? 0.472 -10.051 -15.732 1.00 84.88 281 PRO A N 1
ATOM 2240 C CA . PRO A 1 281 ? -0.190 -9.018 -16.517 1.00 84.88 281 PRO A CA 1
ATOM 2241 C C . PRO A 1 281 ? -1.705 -9.236 -16.592 1.00 84.88 281 PRO A C 1
ATOM 2243 O O . PRO A 1 281 ? -2.172 -10.299 -17.010 1.00 84.88 281 PRO A O 1
ATOM 2246 N N . GLY A 1 282 ? -2.469 -8.212 -16.213 1.00 72.69 282 GLY A N 1
ATOM 2247 C CA . GLY A 1 282 ? -3.925 -8.280 -16.087 1.00 72.69 282 GLY A CA 1
ATOM 2248 C C . GLY A 1 282 ? -4.382 -8.126 -14.632 1.00 72.69 282 GLY A C 1
ATOM 2249 O O . GLY A 1 282 ? -3.630 -7.608 -13.815 1.00 72.69 282 GLY A O 1
ATOM 2250 N N . PRO A 1 283 ? -5.620 -8.535 -14.297 1.00 63.38 283 PRO A N 1
ATOM 2251 C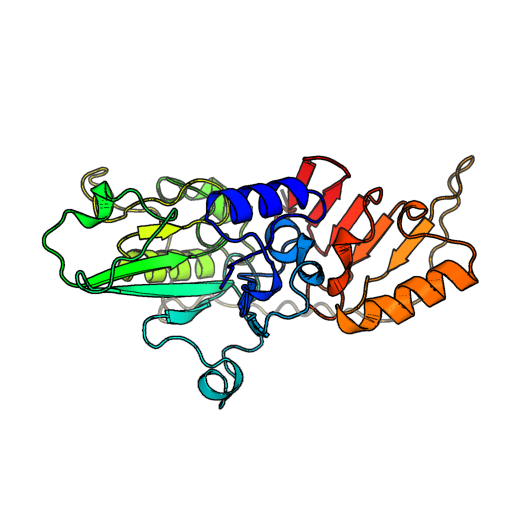 CA . PRO A 1 283 ? -6.184 -8.339 -12.960 1.00 63.38 283 PRO A CA 1
ATOM 2252 C C . PRO A 1 283 ? -5.745 -9.408 -11.948 1.00 63.38 283 PRO A C 1
ATOM 2254 O O . PRO A 1 283 ? -6.272 -9.446 -10.844 1.00 63.38 283 PRO A O 1
ATOM 2257 N N . PHE A 1 284 ? -4.861 -10.331 -12.335 1.00 65.31 284 PHE A N 1
ATOM 2258 C CA . PHE A 1 284 ? -4.494 -11.462 -11.495 1.00 65.31 284 PHE A CA 1
ATOM 2259 C C . PHE A 1 284 ? -3.168 -11.186 -10.795 1.00 65.31 284 PHE A C 1
ATOM 2261 O O . PHE A 1 284 ? -2.112 -11.096 -11.421 1.00 65.31 284 PHE A O 1
ATOM 2268 N N . TYR A 1 285 ? -3.225 -11.126 -9.478 1.00 69.75 285 TYR A N 1
ATOM 2269 C CA . TYR A 1 285 ? -2.075 -11.263 -8.606 1.00 69.75 285 TYR A CA 1
ATOM 2270 C C . TYR A 1 285 ? -2.427 -12.285 -7.524 1.00 69.75 285 TYR A C 1
ATOM 2272 O O . TYR A 1 285 ? -3.600 -12.574 -7.284 1.00 69.75 285 TYR A O 1
ATOM 2280 N N . ALA A 1 286 ? -1.409 -12.896 -6.939 1.00 64.00 286 ALA A N 1
ATOM 2281 C CA . ALA A 1 286 ? -1.538 -13.714 -5.752 1.00 64.00 286 ALA A CA 1
ATOM 2282 C C . ALA A 1 286 ? -0.413 -13.312 -4.807 1.00 64.00 286 ALA A C 1
ATOM 2284 O O . ALA A 1 286 ? 0.763 -13.423 -5.145 1.00 64.00 286 ALA A O 1
ATOM 2285 N N . THR A 1 287 ? -0.773 -12.827 -3.634 1.00 59.38 287 THR A N 1
ATOM 2286 C CA . THR A 1 287 ? 0.154 -12.677 -2.521 1.00 59.38 287 THR A CA 1
ATOM 2287 C C . THR A 1 287 ? 0.297 -14.065 -1.894 1.00 59.38 287 THR A C 1
ATOM 2289 O O . THR A 1 287 ? -0.693 -14.668 -1.479 1.00 59.38 287 THR A O 1
ATOM 2292 N N . PHE A 1 288 ? 1.487 -14.680 -1.942 1.00 53.28 288 PHE A N 1
ATOM 2293 C CA . PHE A 1 288 ? 1.691 -15.992 -1.309 1.00 53.28 288 PHE A CA 1
ATOM 2294 C C . PHE A 1 288 ? 2.281 -15.835 0.088 1.00 53.28 288 PHE A C 1
ATOM 2296 O O . PHE A 1 288 ? 3.304 -16.437 0.403 1.00 53.28 288 PHE A O 1
ATOM 2303 N N . ASP A 1 289 ? 1.565 -15.168 0.990 1.00 50.66 289 ASP A N 1
ATOM 2304 C CA . ASP A 1 289 ? 1.793 -15.342 2.438 1.00 50.66 289 ASP A CA 1
ATOM 2305 C C . ASP A 1 289 ? 1.413 -16.763 2.922 1.00 50.66 289 ASP A C 1
ATOM 2307 O O . ASP A 1 289 ? 1.437 -17.098 4.105 1.00 50.66 289 ASP A O 1
ATOM 2311 N N . HIS A 1 290 ? 1.101 -17.636 1.965 1.00 35.62 290 HIS A N 1
ATOM 2312 C CA . HIS A 1 290 ? 0.681 -19.011 2.087 1.00 35.62 290 HIS A CA 1
ATOM 2313 C C . HIS A 1 290 ? 1.866 -19.980 1.946 1.00 35.62 290 HIS A C 1
ATOM 2315 O O . HIS A 1 290 ? 2.311 -20.300 0.843 1.00 35.62 290 HIS A O 1
ATOM 2321 N N . CYS A 1 291 ? 2.294 -20.566 3.060 1.00 25.69 291 CYS A N 1
ATOM 2322 C CA . CYS A 1 291 ? 2.700 -21.970 3.047 1.00 25.69 291 CYS A CA 1
ATOM 2323 C C . CYS A 1 291 ? 1.492 -22.787 3.519 1.00 25.69 291 CYS A C 1
ATOM 2325 O O . CYS A 1 291 ? 1.169 -22.764 4.706 1.00 25.69 291 CYS A O 1
ATOM 2327 N N . VAL A 1 292 ? 0.822 -23.472 2.587 1.00 27.19 292 VAL A N 1
ATOM 2328 C CA . VAL A 1 292 ? -0.070 -24.602 2.911 1.00 27.19 292 VAL A CA 1
ATOM 2329 C C . VAL A 1 292 ? 0.777 -25.790 3.354 1.00 27.19 292 VAL A C 1
ATOM 2331 O O . VAL A 1 292 ? 1.816 -26.034 2.697 1.00 27.19 292 VAL A O 1
#

pLDDT: mean 81.01, std 19.48, range [25.69, 98.12]

Organism: Meloidogyne incognita (NCBI:txid6306)

Mean predicted aligned error: 9.49 Å

InterPro domains:
  IPR001279 Metallo-beta-lactamase [PF00753] (2-80)
  IPR036866 Ribonuclease Z/Hydroxyacylglutathione hydrolase-like [G3DSA:3.60.15.10] (1-172)
  IPR036866 Ribonuclease Z/Hydroxyacylglutathione hydrolase-like [G3DSA:3.60.15.10] (193-290)
  IPR036866 Ribonuclease Z/Hydroxyacylglutathione hydrolase-like [SSF56281] (2-168)
  IPR039344 Metallo-beta-lactamase domain-containing protein 1 [PTHR23200] (2-174)

Secondary structure (DSSP, 8-state):
-EE----TT-HHHHHHHHHHTT---GGG--EEE-SS--HHHHTTGGGGTTSEEE-TTTTT-TTHHHHH---TTEEEEEE-SSSS-EEEEEEEEEGGG----SSS-GGGG-SS-SEEEEEEEETTS-STTGGG-SHHHHHT-SSHHHHHHHHHHHHHH-SEEEESSS--EESS-GGG-TT---------TTS----------------------BTTB---EEE--B-GGGHHHHHHHHHHTT--GGG-SEEEESS-SHHHHTTGGG-TT-EEEETTEEE-SSS-EEE-----